Protein AF-A0A6J7EHM1-F1 (afdb_monomer_lite)

Secondary structure (DSSP, 8-state):
--SS-EE-S-EEESS--B--TT-EE-S-EEEETTSPPPBS--S-EEEESS----PPPGGGS---GGGS-SB-TTS--BTT-TT------SSS---------SSS--EEEE-TT-EEEE-SSEEEESEEEE-TT-EEEEPTT--EEEEE--TTSTT--PPTT-SEEEE-TT-EEE-TT--GGGEEEEE----SS-SS---SEEEE-TT-EEEEEEEEEEEEEEE-TT-EEEEEEEEEEEEE-S-EEE-GGGTT----SS------------TT----TT-TT-------

pLDDT: mean 73.28, std 19.03, range [27.98, 94.44]

Radius of gyration: 20.63 Å; chains: 1; bounding box: 54×45×58 Å

Structure (mmCIF, N/CA/C/O backbone):
data_AF-A0A6J7EHM1-F1
#
_entry.id   AF-A0A6J7EHM1-F1
#
loop_
_atom_site.group_PDB
_atom_site.id
_atom_site.type_symbol
_atom_site.label_atom_id
_atom_site.label_alt_id
_atom_site.label_comp_id
_atom_site.label_asym_id
_atom_site.label_entity_id
_atom_site.label_seq_id
_atom_site.pdbx_PDB_ins_code
_atom_site.Cartn_x
_atom_site.Cartn_y
_atom_site.Cartn_z
_atom_site.occupancy
_atom_site.B_iso_or_equiv
_atom_site.auth_seq_id
_atom_site.auth_comp_id
_atom_site.auth_asym_id
_atom_site.auth_atom_id
_atom_site.pdbx_PDB_model_num
ATOM 1 N N . MET A 1 1 ? -13.123 7.716 8.693 1.00 84.69 1 MET A N 1
ATOM 2 C CA . MET A 1 1 ? -13.925 7.334 7.515 1.00 84.69 1 MET A CA 1
ATOM 3 C C . MET A 1 1 ? -14.926 8.436 7.310 1.00 84.69 1 MET A C 1
ATOM 5 O O . MET A 1 1 ? -15.506 8.862 8.300 1.00 84.69 1 MET A O 1
ATOM 9 N N . ASP A 1 2 ? -15.084 8.912 6.082 1.00 85.12 2 ASP A N 1
ATOM 10 C CA . ASP A 1 2 ? -15.983 10.034 5.800 1.00 85.12 2 ASP A CA 1
ATOM 11 C C . ASP A 1 2 ? -17.390 9.492 5.489 1.00 85.12 2 ASP A C 1
ATOM 13 O O . ASP A 1 2 ? -17.885 8.626 6.213 1.00 85.12 2 ASP A O 1
ATOM 17 N N . ASN A 1 3 ? -18.057 9.991 4.449 1.00 81.38 3 ASN A N 1
ATOM 18 C CA . ASN A 1 3 ? -19.432 9.607 4.146 1.00 81.38 3 ASN A CA 1
ATOM 19 C C . ASN A 1 3 ? -19.502 8.278 3.374 1.00 81.38 3 ASN A C 1
ATOM 21 O O . ASN A 1 3 ? -18.584 7.946 2.623 1.00 81.38 3 ASN A O 1
ATOM 25 N N . ASN A 1 4 ? -20.594 7.528 3.554 1.00 82.31 4 ASN A N 1
ATOM 26 C CA . ASN A 1 4 ? -20.961 6.352 2.751 1.00 82.31 4 ASN A CA 1
ATOM 27 C C . ASN A 1 4 ? -19.838 5.292 2.623 1.00 82.31 4 ASN A C 1
ATOM 29 O O . ASN A 1 4 ? -19.516 4.837 1.525 1.00 82.31 4 ASN A O 1
ATOM 33 N N . THR A 1 5 ? -19.177 4.925 3.723 1.00 82.56 5 THR A N 1
ATOM 34 C CA . THR A 1 5 ? -18.134 3.878 3.726 1.00 82.56 5 THR A CA 1
ATOM 35 C C . THR A 1 5 ? -18.657 2.606 4.391 1.00 82.56 5 THR A C 1
ATOM 37 O O . THR A 1 5 ? -19.214 2.684 5.479 1.00 82.56 5 THR A O 1
ATOM 40 N N . THR A 1 6 ? -18.459 1.430 3.786 1.00 83.75 6 THR A N 1
ATOM 41 C CA . THR A 1 6 ? -18.933 0.154 4.357 1.00 83.75 6 THR A CA 1
ATOM 42 C C . THR A 1 6 ? -17.772 -0.788 4.659 1.00 83.75 6 THR A C 1
ATOM 44 O O . THR A 1 6 ? -17.170 -1.379 3.773 1.00 83.75 6 THR A O 1
ATOM 47 N N . VAL A 1 7 ? -17.466 -0.990 5.934 1.00 80.56 7 VAL A N 1
ATOM 48 C CA . VAL A 1 7 ? -16.432 -1.934 6.371 1.00 80.56 7 VAL A CA 1
ATOM 49 C C . VAL A 1 7 ? -17.090 -3.267 6.689 1.00 80.56 7 VAL A C 1
ATOM 51 O O . VAL A 1 7 ? -17.742 -3.420 7.713 1.00 80.56 7 VAL A O 1
ATOM 54 N N . THR A 1 8 ? -16.933 -4.253 5.820 1.00 80.81 8 THR A N 1
ATOM 55 C CA . THR A 1 8 ? -17.539 -5.587 5.978 1.00 80.81 8 THR A CA 1
ATOM 56 C C . THR A 1 8 ? -16.753 -6.525 6.898 1.00 80.81 8 THR A C 1
ATOM 58 O O . THR A 1 8 ? -17.259 -7.581 7.262 1.00 80.81 8 THR A O 1
ATOM 61 N N . ALA A 1 9 ? -15.532 -6.153 7.292 1.00 75.69 9 ALA A N 1
ATOM 62 C CA . ALA A 1 9 ? -14.643 -6.965 8.122 1.00 75.69 9 ALA A CA 1
ATOM 63 C C . ALA A 1 9 ? -14.357 -6.317 9.486 1.00 75.69 9 ALA A C 1
ATOM 65 O O . ALA A 1 9 ? -14.836 -5.224 9.793 1.00 75.69 9 ALA A O 1
ATOM 66 N N . GLY A 1 10 ? -13.569 -7.014 10.310 1.00 79.94 10 GLY A N 1
ATOM 67 C CA . GLY A 1 10 ? -13.065 -6.467 11.565 1.00 79.94 10 GLY A CA 1
ATOM 68 C C . GLY A 1 10 ? -12.102 -5.302 11.331 1.00 79.94 10 GLY A C 1
ATOM 69 O O . GLY A 1 10 ? -11.315 -5.309 10.383 1.00 79.94 10 GLY A O 1
ATOM 70 N N . LEU A 1 11 ? -12.159 -4.307 12.209 1.00 85.00 11 LEU A N 1
ATOM 71 C CA . LEU A 1 11 ? -11.279 -3.146 12.207 1.00 85.00 11 LEU A CA 1
ATOM 72 C C . LEU A 1 11 ? -10.481 -3.117 13.506 1.00 85.00 11 LEU A C 1
ATOM 74 O O . LEU A 1 11 ? -11.064 -3.229 14.580 1.00 85.00 11 LEU A O 1
ATOM 78 N N . SER A 1 12 ? -9.171 -2.888 13.412 1.00 85.38 12 SER A N 1
ATOM 79 C CA . SER A 1 12 ? -8.296 -2.762 14.580 1.00 85.38 12 SER A CA 1
ATOM 80 C C . SER A 1 12 ? -7.521 -1.446 14.565 1.00 85.38 12 SER A C 1
ATOM 82 O O . SER A 1 12 ? -7.054 -1.026 13.508 1.00 85.38 12 SER A O 1
ATOM 84 N N . SER A 1 13 ? -7.376 -0.782 15.717 1.00 84.50 13 SER A N 1
ATOM 85 C CA . SER A 1 13 ? -6.623 0.479 15.822 1.00 84.50 13 SER A CA 1
ATOM 86 C C . SER A 1 13 ? -6.003 0.702 17.205 1.00 84.50 13 SER A C 1
ATOM 88 O O . SER A 1 13 ? -6.627 0.440 18.233 1.00 84.50 13 SER A O 1
ATOM 90 N N . ASN A 1 14 ? -4.785 1.256 17.236 1.00 79.75 14 ASN A N 1
ATOM 91 C CA . ASN A 1 14 ? -4.189 1.829 18.455 1.00 79.75 14 ASN A CA 1
ATOM 92 C C . ASN A 1 14 ? -4.697 3.238 18.767 1.00 79.75 14 ASN A C 1
ATOM 94 O O . ASN A 1 14 ? -4.461 3.753 19.855 1.00 79.75 14 ASN A O 1
ATOM 98 N N . GLY A 1 15 ? -5.324 3.887 17.790 1.00 85.75 15 GLY A N 1
ATOM 99 C CA . GLY A 1 15 ? -5.805 5.253 17.891 1.00 85.75 15 GLY A CA 1
ATOM 100 C C . GLY A 1 15 ? -7.321 5.333 17.792 1.00 85.75 15 GLY A C 1
ATOM 101 O O . GLY A 1 15 ? -8.043 4.342 17.892 1.00 85.75 15 GLY A O 1
ATOM 102 N N . GLN A 1 16 ? -7.806 6.547 17.562 1.00 89.75 16 GLN A N 1
ATOM 103 C CA . GLN A 1 16 ? -9.225 6.792 17.362 1.00 89.75 16 GLN A CA 1
ATOM 104 C C . GLN A 1 16 ? -9.726 6.144 16.064 1.00 89.75 16 GLN A C 1
ATOM 106 O O . GLN A 1 16 ? -9.044 6.140 15.038 1.00 89.75 16 GLN A O 1
ATOM 111 N N . VAL A 1 17 ? -10.963 5.656 16.105 1.00 90.25 17 VAL A N 1
ATOM 112 C CA . VAL A 1 17 ? -11.740 5.284 14.921 1.00 90.25 17 VAL A CA 1
ATOM 113 C C . VAL A 1 17 ? -12.903 6.256 14.825 1.00 90.25 17 VAL A C 1
ATOM 115 O O . VAL A 1 17 ? -13.657 6.416 15.778 1.00 90.25 17 VAL A O 1
ATOM 118 N N . SER A 1 18 ? -13.036 6.925 13.685 1.00 92.50 18 SER A N 1
ATOM 119 C CA . SER A 1 18 ? -14.132 7.861 13.438 1.00 92.50 18 SER A CA 1
ATOM 120 C C . SER A 1 18 ? -14.884 7.456 12.181 1.00 92.50 18 SER A C 1
ATOM 122 O O . SER A 1 18 ? -14.265 7.259 11.127 1.00 92.50 18 SER A O 1
ATOM 124 N N . LEU A 1 19 ? -16.198 7.301 12.307 1.00 91.12 19 LEU A N 1
ATOM 125 C CA . LEU A 1 19 ? -17.132 7.032 11.222 1.00 91.12 19 LEU A CA 1
ATOM 126 C C . LEU A 1 19 ? -17.941 8.299 10.932 1.00 91.12 19 LEU A C 1
ATOM 128 O O . LEU A 1 19 ? -18.555 8.874 11.830 1.00 91.12 19 LEU A O 1
ATOM 132 N N . GLY A 1 20 ? -17.916 8.734 9.674 1.00 89.50 20 GLY A N 1
ATOM 133 C CA . GLY A 1 20 ? -18.742 9.817 9.160 1.00 89.50 20 GLY A CA 1
ATOM 134 C C . GLY A 1 20 ? -20.163 9.360 8.833 1.00 89.50 20 GLY A C 1
ATOM 135 O O . GLY A 1 20 ? -20.586 8.255 9.179 1.00 89.50 20 GLY A O 1
ATOM 136 N N . LEU A 1 21 ? -20.919 10.223 8.154 1.00 88.75 21 LEU A N 1
ATOM 137 C CA . LEU A 1 21 ? -22.340 9.991 7.891 1.00 88.75 21 LEU A CA 1
ATOM 138 C C . LEU A 1 21 ? -22.547 8.768 6.991 1.00 88.75 21 LEU A C 1
ATOM 140 O O . LEU A 1 21 ? -21.867 8.605 5.978 1.00 88.75 21 LEU A O 1
ATOM 144 N N . ASN A 1 22 ? -23.516 7.922 7.346 1.00 86.56 22 ASN A N 1
ATOM 145 C CA . ASN A 1 22 ? -23.851 6.684 6.628 1.00 86.56 22 ASN A CA 1
ATOM 146 C C . ASN A 1 22 ? -22.676 5.702 6.475 1.00 86.56 22 ASN A C 1
ATOM 148 O O . ASN A 1 22 ? -22.703 4.840 5.596 1.00 86.56 22 ASN A O 1
ATOM 152 N N . SER A 1 23 ? -21.629 5.838 7.289 1.00 88.25 23 SER A N 1
ATOM 153 C CA . SER A 1 23 ? -20.563 4.847 7.333 1.00 88.25 23 SER A CA 1
ATOM 154 C C . SER A 1 23 ? -20.935 3.721 8.287 1.00 88.25 23 SER A C 1
ATOM 156 O O . SER A 1 23 ? -21.409 3.961 9.394 1.00 88.25 23 SER A O 1
ATOM 158 N N . THR A 1 24 ? -20.714 2.482 7.863 1.00 88.31 24 THR A N 1
ATOM 159 C CA . THR A 1 24 ? -21.028 1.286 8.644 1.00 88.31 24 THR A CA 1
ATOM 160 C C . THR A 1 24 ? -19.794 0.408 8.790 1.00 88.31 24 THR A C 1
ATOM 162 O O . THR A 1 24 ? -18.951 0.331 7.898 1.00 88.31 24 THR A O 1
ATOM 165 N N . VAL A 1 25 ? -19.682 -0.261 9.936 1.00 87.88 25 VAL A N 1
ATOM 166 C CA . VAL A 1 25 ? -18.719 -1.340 10.171 1.00 87.88 25 VAL A CA 1
ATOM 167 C C . VAL A 1 25 ? -19.538 -2.552 10.598 1.00 87.88 25 VAL A C 1
ATOM 169 O O . VAL A 1 25 ? -20.191 -2.515 11.634 1.00 87.88 25 VAL A O 1
ATOM 172 N N . SER A 1 26 ? -19.561 -3.588 9.764 1.00 85.56 26 SER A N 1
ATOM 173 C CA . SER A 1 26 ? -20.295 -4.836 10.008 1.00 85.56 26 SER A CA 1
ATOM 174 C C . SER A 1 26 ? -19.488 -5.835 10.843 1.00 85.56 26 SER A C 1
ATOM 176 O O . SER A 1 26 ? -20.071 -6.713 11.472 1.00 85.56 26 SER A O 1
ATOM 178 N N . GLY A 1 27 ? -18.154 -5.727 10.843 1.00 82.31 27 GLY A N 1
ATOM 179 C CA . GLY A 1 27 ? -17.282 -6.547 11.686 1.00 82.31 27 GLY A CA 1
ATOM 180 C C . GLY A 1 27 ? -17.051 -5.959 13.079 1.00 82.31 27 GLY A C 1
ATOM 181 O O . GLY A 1 27 ? -17.542 -4.884 13.417 1.00 82.31 27 GLY A O 1
ATOM 182 N N . SER A 1 28 ? -16.271 -6.662 13.905 1.00 85.94 28 SER A N 1
ATOM 183 C CA . SER A 1 28 ? -15.887 -6.158 15.226 1.00 85.94 28 SER A CA 1
ATOM 184 C C . SER A 1 28 ? -14.888 -5.003 15.119 1.00 85.94 28 SER A C 1
ATOM 186 O O . SER A 1 28 ? -13.954 -5.037 14.317 1.00 85.94 28 SER A O 1
ATOM 188 N N . VAL A 1 29 ? -15.050 -3.987 15.968 1.00 88.19 29 VAL A N 1
ATOM 189 C CA . VAL A 1 29 ? -14.034 -2.947 16.170 1.00 88.19 29 VAL A CA 1
ATOM 190 C C . VAL A 1 29 ? -13.203 -3.331 17.386 1.00 88.19 29 VAL A C 1
ATOM 192 O O . VAL A 1 29 ? -13.738 -3.432 18.488 1.00 88.19 29 VAL A O 1
ATOM 195 N N . THR A 1 30 ? -11.902 -3.538 17.199 1.00 88.69 30 THR A N 1
ATOM 196 C CA . THR A 1 30 ? -10.954 -3.849 18.272 1.00 88.69 30 THR A CA 1
ATOM 197 C C . THR A 1 30 ? -10.007 -2.673 18.490 1.00 88.69 30 THR A C 1
ATOM 199 O O . THR A 1 30 ? -9.299 -2.251 17.581 1.00 88.69 30 THR A O 1
ATOM 202 N N . LEU A 1 31 ? -9.970 -2.121 19.695 1.00 87.38 31 LEU A N 1
ATOM 203 C CA . LEU A 1 31 ? -9.146 -0.963 20.028 1.00 87.38 31 LEU A CA 1
ATOM 204 C C . LEU A 1 31 ? -8.100 -1.304 21.083 1.00 87.38 31 LEU A C 1
ATOM 206 O O . LEU A 1 31 ? -8.317 -2.162 21.938 1.00 87.38 31 LEU A O 1
ATOM 210 N N . TRP A 1 32 ? -6.978 -0.591 21.063 1.00 90.38 32 TRP A N 1
ATOM 211 C CA . TRP A 1 32 ? -6.064 -0.600 22.202 1.00 90.38 32 TRP A CA 1
ATOM 212 C C . TRP A 1 32 ? -6.775 -0.073 23.458 1.00 90.38 32 TRP A C 1
ATOM 214 O O . TRP A 1 32 ? -7.632 0.810 23.374 1.00 90.38 32 TRP A O 1
ATOM 224 N N . ALA A 1 33 ? -6.432 -0.607 24.631 1.00 88.06 33 ALA A N 1
ATOM 225 C CA . ALA A 1 33 ? -7.076 -0.281 25.902 1.00 88.06 33 ALA A CA 1
ATOM 226 C C . ALA A 1 33 ? -7.174 1.231 26.145 1.00 88.06 33 ALA A C 1
ATOM 228 O O . ALA A 1 33 ? -8.241 1.704 26.530 1.00 88.06 33 ALA A O 1
ATOM 229 N N . SER A 1 34 ? -6.115 1.982 25.827 1.00 88.94 34 SER A N 1
ATOM 230 C CA . SER A 1 34 ? -6.057 3.438 26.013 1.00 88.94 34 SER A CA 1
ATOM 231 C C . SER A 1 34 ? -6.559 4.250 24.813 1.00 88.94 34 SER A C 1
ATOM 233 O O . SER A 1 34 ? -6.561 5.479 24.868 1.00 88.94 34 SER A O 1
ATOM 235 N N . ALA A 1 35 ? -6.976 3.610 23.718 1.00 87.94 35 ALA A N 1
ATOM 236 C CA . ALA A 1 35 ? -7.529 4.325 22.575 1.00 87.94 35 ALA A CA 1
ATOM 237 C C . ALA A 1 35 ? -8.907 4.930 22.924 1.00 87.94 35 ALA A C 1
ATOM 239 O O . ALA A 1 35 ? -9.722 4.266 23.588 1.00 87.94 35 ALA A O 1
ATOM 240 N N . PRO A 1 36 ? -9.213 6.156 22.452 1.00 92.75 36 PRO A N 1
ATOM 241 C CA . PRO A 1 36 ? -10.535 6.757 22.607 1.00 92.75 36 PRO A CA 1
ATOM 242 C C . PRO A 1 36 ? -11.649 5.852 22.068 1.00 92.75 36 PRO A C 1
ATOM 244 O O . PRO A 1 36 ? -11.433 5.083 21.132 1.00 92.75 36 PRO A O 1
ATOM 247 N N . ASN A 1 37 ? -12.855 5.963 22.633 1.00 92.00 37 ASN A N 1
ATOM 248 C CA . ASN A 1 37 ? -14.032 5.304 22.060 1.00 92.00 37 ASN A CA 1
ATOM 249 C C . ASN A 1 37 ? -14.236 5.746 20.599 1.00 92.00 37 ASN A C 1
ATOM 251 O O . ASN A 1 37 ? -13.965 6.906 20.266 1.00 92.00 37 ASN A O 1
ATOM 255 N N . PRO A 1 38 ? -14.718 4.846 19.725 1.00 93.69 38 PRO A N 1
ATOM 256 C CA . PRO A 1 38 ? -14.970 5.206 18.345 1.00 93.69 38 PRO A CA 1
ATOM 257 C C . PRO A 1 38 ? -16.129 6.205 18.257 1.00 93.69 38 PRO A C 1
ATOM 259 O O . PRO A 1 38 ? -17.108 6.100 18.996 1.00 93.69 38 PRO A O 1
ATOM 262 N N . THR A 1 39 ? -16.042 7.167 17.342 1.00 94.44 39 THR A N 1
ATOM 263 C CA . THR A 1 39 ? -17.125 8.126 17.074 1.00 94.44 39 THR A CA 1
ATOM 264 C C . THR A 1 39 ? -17.961 7.652 15.889 1.00 94.44 39 THR A C 1
ATOM 266 O O . THR A 1 39 ? -17.405 7.231 14.877 1.00 94.44 39 THR A O 1
ATOM 269 N N . GLY A 1 40 ? -19.292 7.712 16.003 1.00 89.88 40 GLY A N 1
ATOM 270 C CA . GLY A 1 40 ? -20.217 7.304 14.933 1.00 89.88 40 GLY A CA 1
ATOM 271 C C . GLY A 1 40 ? -20.399 5.788 14.761 1.00 89.88 40 GLY A C 1
ATOM 272 O O . GLY A 1 40 ? -21.063 5.363 13.824 1.00 89.88 40 GLY A O 1
ATOM 273 N N . TYR A 1 41 ? -19.834 4.965 15.650 1.00 90.12 41 TYR A N 1
ATOM 274 C CA . TYR A 1 41 ? -19.996 3.507 15.652 1.00 90.12 41 TYR A CA 1
ATOM 275 C C . TYR A 1 41 ? -20.926 3.065 16.785 1.00 90.12 41 TYR A C 1
ATOM 277 O O . TYR A 1 41 ? -20.748 3.484 17.926 1.00 90.12 41 TYR A O 1
ATOM 285 N N . THR A 1 42 ? -21.897 2.204 16.477 1.00 86.75 42 THR A N 1
ATOM 286 C CA . THR A 1 42 ? -22.918 1.726 17.429 1.00 86.75 42 THR A CA 1
ATOM 287 C C . THR A 1 42 ? -22.783 0.243 17.791 1.00 86.75 42 THR A C 1
ATOM 289 O O . THR A 1 42 ? -23.586 -0.266 18.569 1.00 86.75 42 THR A O 1
ATOM 292 N N . GLY A 1 43 ? -21.798 -0.469 17.232 1.00 88.06 43 GLY A N 1
ATOM 293 C CA . GLY A 1 43 ? -21.577 -1.890 17.505 1.00 88.06 43 GLY A CA 1
ATOM 294 C C . GLY A 1 43 ? -20.711 -2.155 18.742 1.00 88.06 43 GLY A C 1
ATOM 295 O O . GLY A 1 43 ? -20.265 -1.244 19.441 1.00 88.06 43 GLY A O 1
ATOM 296 N N . THR A 1 44 ? -20.427 -3.432 19.005 1.00 88.31 44 THR A N 1
ATOM 297 C CA . THR A 1 44 ? -19.543 -3.832 20.108 1.00 88.31 44 THR A CA 1
ATOM 298 C C . THR A 1 44 ? -18.097 -3.442 19.813 1.00 88.31 44 THR A C 1
ATOM 300 O O . THR A 1 44 ? -17.576 -3.709 18.725 1.00 88.31 44 THR A O 1
ATOM 303 N N . VAL A 1 45 ? -17.448 -2.829 20.804 1.00 92.19 45 VAL A N 1
ATOM 304 C CA . VAL A 1 45 ? -16.019 -2.503 20.787 1.00 92.19 45 VAL A CA 1
ATOM 305 C C . VAL A 1 45 ? -15.284 -3.494 21.680 1.00 92.19 45 VAL A C 1
ATOM 307 O O . VAL A 1 45 ? -15.521 -3.545 22.886 1.00 92.19 45 VAL A O 1
ATOM 310 N N . GLN A 1 46 ? -14.381 -4.272 21.096 1.00 93.38 46 GLN A N 1
ATOM 311 C CA . GLN A 1 46 ? -13.441 -5.104 21.838 1.00 93.38 46 GLN A CA 1
ATOM 312 C C . GLN A 1 46 ? -12.212 -4.268 22.205 1.00 93.38 46 GLN A C 1
ATOM 314 O O . GLN A 1 46 ? -11.751 -3.451 21.410 1.00 93.38 46 GLN A O 1
ATOM 319 N N . ARG A 1 47 ? -11.671 -4.451 23.410 1.00 91.81 47 ARG A N 1
ATOM 320 C CA . ARG A 1 47 ? -10.451 -3.764 23.854 1.00 91.81 47 ARG A CA 1
ATOM 321 C C . ARG A 1 47 ? -9.342 -4.771 24.112 1.00 91.81 47 ARG A C 1
ATOM 323 O O . ARG A 1 47 ? -9.586 -5.802 24.731 1.00 91.81 47 ARG A O 1
ATOM 330 N N . GLN A 1 48 ? -8.135 -4.462 23.653 1.00 89.19 48 GLN A N 1
ATOM 331 C CA . GLN A 1 48 ? -6.936 -5.258 23.908 1.00 89.19 48 GLN A CA 1
ATOM 332 C C . GLN A 1 48 ? -5.987 -4.520 24.849 1.00 89.19 48 GLN A C 1
ATOM 334 O O . GLN A 1 48 ? -5.780 -3.314 24.720 1.00 89.19 48 GLN A O 1
ATOM 339 N N . SER A 1 49 ? -5.414 -5.246 25.811 1.00 86.00 49 SER A N 1
ATOM 340 C CA . SER A 1 49 ? -4.469 -4.701 26.795 1.00 86.00 49 SER A CA 1
ATOM 341 C C . SER A 1 49 ? -3.120 -4.338 26.174 1.00 86.00 49 SER A C 1
ATOM 343 O O . SER A 1 49 ? -2.469 -3.392 26.613 1.00 86.00 49 SER A O 1
ATOM 345 N N . THR A 1 50 ? -2.716 -5.053 25.127 1.00 79.00 50 THR A N 1
ATOM 346 C CA . THR A 1 50 ? -1.509 -4.778 24.354 1.00 79.00 50 THR A CA 1
ATOM 347 C C . THR A 1 50 ? -1.828 -3.873 23.170 1.00 79.00 50 THR A C 1
ATOM 349 O O . THR A 1 50 ? -2.871 -3.999 22.528 1.00 79.00 50 THR A O 1
ATOM 352 N N . ALA A 1 51 ? -0.931 -2.927 22.886 1.00 72.81 51 ALA A N 1
ATOM 353 C CA . ALA A 1 51 ? -1.016 -2.159 21.652 1.00 72.81 51 ALA A CA 1
ATOM 354 C C . ALA A 1 51 ? -0.826 -3.104 20.458 1.00 72.81 51 ALA A C 1
ATOM 356 O O . ALA A 1 51 ? -0.003 -4.021 20.503 1.00 72.81 51 ALA A O 1
ATOM 357 N N . PHE A 1 52 ? -1.557 -2.853 19.376 1.00 72.50 52 PHE A N 1
ATOM 358 C CA . PHE A 1 52 ? -1.320 -3.461 18.076 1.00 72.50 52 PHE A CA 1
ATOM 359 C C . PHE A 1 52 ? 0.062 -3.040 17.587 1.00 72.50 52 PHE A C 1
ATOM 361 O O . PHE A 1 52 ? 0.238 -1.975 16.995 1.00 72.50 52 PHE A O 1
ATOM 368 N N . VAL A 1 53 ? 1.070 -3.854 17.857 1.00 64.69 53 VAL A N 1
ATOM 369 C CA . VAL A 1 53 ? 2.387 -3.638 17.277 1.00 64.69 53 VAL A CA 1
ATOM 370 C C . VAL A 1 53 ? 2.312 -4.143 15.848 1.00 64.69 53 VAL A C 1
ATOM 372 O O . VAL A 1 53 ? 2.168 -5.341 15.604 1.00 64.69 53 VAL A O 1
ATOM 375 N N . LEU A 1 54 ? 2.392 -3.220 14.891 1.00 61.34 54 LEU A N 1
ATOM 376 C CA . LEU A 1 54 ? 2.735 -3.593 13.530 1.00 61.34 54 LEU A CA 1
ATOM 377 C C . LEU A 1 54 ? 4.190 -4.037 13.574 1.00 61.34 54 LEU A C 1
ATOM 379 O O . LEU A 1 54 ? 5.087 -3.205 13.462 1.00 61.34 54 LEU A O 1
ATOM 383 N N . SER A 1 55 ? 4.433 -5.330 13.792 1.00 51.28 55 SER A N 1
ATOM 384 C CA . SER A 1 55 ? 5.770 -5.851 13.543 1.00 51.28 55 SER A CA 1
ATOM 385 C C . SER A 1 55 ? 6.066 -5.568 12.075 1.00 51.28 55 SER A C 1
ATOM 387 O O . SER A 1 55 ? 5.218 -5.891 11.229 1.00 51.28 55 SER A O 1
ATOM 389 N N . PRO A 1 56 ? 7.214 -4.955 11.743 1.00 51.66 56 PRO A N 1
ATOM 390 C CA . PRO A 1 56 ? 7.754 -5.082 10.405 1.00 51.66 56 PRO A CA 1
ATOM 391 C C . PRO A 1 56 ? 7.673 -6.569 10.058 1.00 51.66 56 PRO A C 1
ATOM 393 O O . PRO A 1 56 ? 8.119 -7.388 10.869 1.00 51.66 56 PRO A O 1
ATOM 396 N N . PRO A 1 57 ? 7.076 -6.975 8.928 1.00 52.50 57 PRO A N 1
ATOM 397 C CA . PRO A 1 57 ? 7.469 -8.260 8.396 1.00 52.50 57 PRO A CA 1
ATOM 398 C C . PRO A 1 57 ? 8.997 -8.186 8.261 1.00 52.50 57 PRO A C 1
ATOM 400 O O . PRO A 1 57 ? 9.514 -7.174 7.777 1.00 52.50 57 PRO A O 1
ATOM 403 N N . ASP A 1 58 ? 9.722 -9.231 8.665 1.00 42.41 58 ASP A N 1
ATOM 404 C CA . ASP A 1 58 ? 11.179 -9.325 8.453 1.00 42.41 58 ASP A CA 1
ATOM 405 C C . ASP A 1 58 ? 11.571 -9.137 6.970 1.00 42.41 58 ASP A C 1
ATOM 407 O O . ASP A 1 58 ? 12.738 -8.998 6.644 1.00 42.41 58 ASP A O 1
ATOM 411 N N . MET A 1 59 ? 10.599 -9.027 6.059 1.00 44.19 59 MET A N 1
ATOM 412 C CA . MET A 1 59 ? 10.744 -8.491 4.705 1.00 44.19 59 MET A CA 1
ATOM 413 C C . MET A 1 59 ? 11.325 -7.062 4.610 1.00 44.19 59 MET A C 1
ATOM 415 O O . MET A 1 59 ? 11.639 -6.617 3.508 1.00 44.19 59 MET A O 1
ATOM 419 N N . LEU A 1 60 ? 11.443 -6.316 5.717 1.00 43.22 60 LEU A N 1
ATOM 420 C CA . LEU A 1 60 ? 12.199 -5.052 5.764 1.00 43.22 60 LEU A CA 1
ATOM 421 C C . LEU A 1 60 ? 13.652 -5.216 6.242 1.00 43.22 60 LEU A C 1
ATOM 423 O O . LEU A 1 60 ? 14.400 -4.234 6.209 1.00 43.22 60 LEU A O 1
ATOM 427 N N . ASN A 1 61 ? 14.076 -6.430 6.622 1.00 43.72 61 ASN A N 1
ATOM 428 C CA . ASN A 1 61 ? 15.495 -6.799 6.607 1.00 43.72 61 ASN A CA 1
ATOM 429 C C . ASN A 1 61 ? 16.012 -6.458 5.202 1.00 43.72 61 ASN A C 1
ATOM 431 O O . ASN A 1 61 ? 15.244 -6.657 4.258 1.00 43.72 61 ASN A O 1
ATOM 435 N N . PRO A 1 62 ? 17.193 -5.824 5.045 1.00 48.91 62 PRO A N 1
ATOM 436 C CA . PRO A 1 62 ? 17.500 -5.037 3.862 1.00 48.91 62 PRO A CA 1
ATOM 437 C C . PRO A 1 62 ? 17.261 -5.902 2.638 1.00 48.91 62 PRO A C 1
ATOM 439 O O . PRO A 1 62 ? 18.026 -6.832 2.409 1.00 48.91 62 PRO A O 1
ATOM 442 N N . LEU A 1 63 ? 16.169 -5.613 1.913 1.00 49.69 63 LEU A N 1
ATOM 443 C CA . LEU A 1 63 ? 15.870 -6.261 0.649 1.00 49.69 63 LEU A CA 1
ATOM 444 C C . LEU A 1 63 ? 17.138 -6.054 -0.164 1.00 49.69 63 LEU A C 1
ATOM 446 O O . LEU A 1 63 ? 17.470 -4.916 -0.526 1.00 49.69 63 LEU A O 1
ATOM 450 N N . THR A 1 64 ? 17.926 -7.110 -0.313 1.00 51.59 64 THR A N 1
ATOM 451 C CA . THR A 1 64 ? 19.143 -7.019 -1.090 1.00 51.59 64 THR A CA 1
ATOM 452 C C . THR A 1 64 ? 18.629 -6.772 -2.501 1.00 51.59 64 THR A C 1
ATOM 454 O O . THR A 1 64 ? 17.716 -7.451 -2.970 1.00 51.59 64 THR A O 1
ATOM 457 N N . LEU A 1 65 ? 19.108 -5.713 -3.163 1.00 51.47 65 LEU A N 1
ATOM 458 C CA . LEU A 1 65 ? 18.561 -5.295 -4.464 1.00 51.47 65 LEU A CA 1
ATOM 459 C C . LEU A 1 65 ? 18.531 -6.440 -5.502 1.00 51.47 65 LEU A C 1
ATOM 461 O O . LEU A 1 65 ? 17.785 -6.356 -6.472 1.00 51.47 65 LEU A O 1
ATOM 465 N N . VAL A 1 66 ? 19.309 -7.501 -5.273 1.00 49.28 66 VAL A N 1
ATOM 466 C CA . VAL A 1 66 ? 19.346 -8.743 -6.052 1.00 49.28 66 VAL A CA 1
ATOM 467 C C . VAL A 1 66 ? 18.032 -9.533 -6.075 1.00 49.28 66 VAL A C 1
ATOM 469 O O . VAL A 1 66 ? 17.823 -10.266 -7.035 1.00 49.28 66 VAL A O 1
ATOM 472 N N . ASP A 1 67 ? 17.124 -9.348 -5.113 1.00 51.59 67 ASP A N 1
ATOM 473 C CA . ASP A 1 67 ? 15.821 -10.039 -5.095 1.00 51.59 67 ASP A CA 1
ATOM 474 C C . ASP A 1 67 ? 14.727 -9.298 -5.886 1.00 51.59 67 ASP A C 1
ATOM 476 O O . ASP A 1 67 ? 13.594 -9.769 -6.006 1.00 51.59 67 ASP A O 1
ATOM 480 N N . SER A 1 68 ? 15.036 -8.116 -6.427 1.00 57.66 68 SER A N 1
ATOM 481 C CA . SER A 1 68 ? 14.092 -7.389 -7.277 1.00 57.66 68 SER A CA 1
ATOM 482 C C . SER A 1 68 ? 14.022 -8.039 -8.651 1.00 57.66 68 SER A C 1
ATOM 484 O O . SER A 1 68 ? 15.046 -8.279 -9.290 1.00 57.66 68 SER A O 1
ATOM 486 N N . ALA A 1 69 ? 12.804 -8.279 -9.132 1.00 50.91 69 ALA A N 1
ATOM 487 C CA . ALA A 1 69 ? 12.567 -8.798 -10.464 1.00 50.91 69 ALA A CA 1
ATOM 488 C C . ALA A 1 69 ? 13.252 -7.900 -11.494 1.00 50.91 69 ALA A C 1
ATOM 490 O O . ALA A 1 69 ? 12.877 -6.746 -11.707 1.00 50.91 69 ALA A O 1
ATOM 491 N N . THR A 1 70 ? 14.269 -8.454 -12.142 1.00 53.47 70 THR A N 1
ATOM 492 C CA . THR A 1 70 ? 14.944 -7.816 -13.266 1.00 53.47 70 THR A CA 1
ATOM 493 C C . THR A 1 70 ? 14.132 -7.949 -14.540 1.00 53.47 70 THR A C 1
ATOM 495 O O . THR A 1 70 ? 14.441 -7.251 -15.494 1.00 53.47 70 THR A O 1
ATOM 498 N N . SER A 1 71 ? 13.101 -8.805 -14.563 1.00 51.50 71 SER A N 1
ATOM 499 C CA . SER A 1 71 ? 12.139 -8.841 -15.654 1.00 51.50 71 SER A CA 1
ATOM 500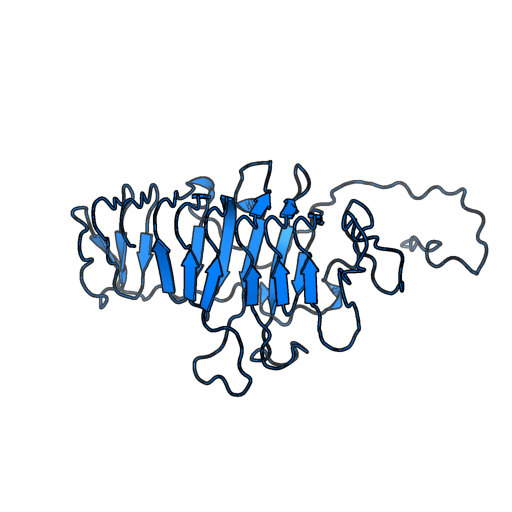 C C . SER A 1 71 ? 10.708 -9.204 -15.273 1.00 51.50 71 SER A C 1
ATOM 502 O O . SER A 1 71 ? 10.452 -9.719 -14.185 1.00 51.50 71 SER A O 1
ATOM 504 N N . ASN A 1 72 ? 9.747 -8.898 -16.148 1.00 52.59 72 ASN A N 1
ATOM 505 C CA . ASN A 1 72 ? 8.345 -9.300 -16.001 1.00 52.59 72 ASN A CA 1
ATOM 506 C C . ASN A 1 72 ? 7.898 -10.275 -17.105 1.00 52.59 72 ASN A C 1
ATOM 508 O O . ASN A 1 72 ? 8.585 -10.503 -18.098 1.00 52.59 72 ASN A O 1
ATOM 512 N N . SER A 1 73 ? 6.714 -10.863 -16.916 1.00 45.06 73 SER A N 1
ATOM 513 C CA . SER A 1 73 ? 6.181 -11.969 -17.729 1.00 45.06 73 SER A CA 1
ATOM 514 C C . SER A 1 73 ? 5.991 -11.664 -19.214 1.00 45.06 73 SER A C 1
ATOM 516 O O . SER A 1 73 ? 5.848 -12.594 -20.000 1.00 45.06 73 SER A O 1
ATOM 518 N N . ASN A 1 74 ? 5.956 -10.390 -19.599 1.00 49.91 74 ASN A N 1
ATOM 519 C CA . ASN A 1 74 ? 5.818 -9.954 -20.986 1.00 49.91 74 ASN A CA 1
ATOM 520 C C . ASN A 1 74 ? 7.078 -9.252 -21.524 1.00 49.91 74 ASN A C 1
ATOM 522 O O . ASN A 1 74 ? 7.020 -8.688 -22.612 1.00 49.91 74 ASN A O 1
ATOM 526 N N . GLY A 1 75 ? 8.194 -9.293 -20.785 1.00 47.62 75 GLY A N 1
ATOM 527 C CA . GLY A 1 75 ? 9.474 -8.720 -21.203 1.00 47.62 75 GLY A CA 1
ATOM 528 C C . GLY A 1 75 ? 9.498 -7.192 -21.297 1.00 47.62 75 GLY A C 1
ATOM 529 O O . GLY A 1 75 ? 10.326 -6.676 -22.027 1.00 47.62 75 GLY A O 1
ATOM 530 N N . GLN A 1 76 ? 8.590 -6.490 -20.607 1.00 50.69 76 GLN A N 1
ATOM 531 C CA . GLN A 1 76 ? 8.517 -5.019 -20.522 1.00 50.69 76 GLN A CA 1
ATOM 532 C C . GLN A 1 76 ? 9.308 -4.417 -19.349 1.00 50.69 76 GLN A C 1
ATOM 534 O O . GLN A 1 76 ? 9.277 -3.206 -19.138 1.00 50.69 76 GLN A O 1
ATOM 539 N N . LEU A 1 77 ? 9.925 -5.258 -18.528 1.00 44.72 77 LEU A N 1
ATOM 540 C CA . LEU A 1 77 ? 10.939 -4.868 -17.563 1.00 44.72 77 LEU A CA 1
ATOM 541 C C . LEU A 1 77 ? 12.136 -5.761 -17.899 1.00 44.72 77 LEU A C 1
ATOM 543 O O . LEU A 1 77 ? 11.974 -6.978 -17.892 1.00 44.72 77 LEU A O 1
ATOM 547 N N . VAL A 1 78 ? 13.297 -5.212 -18.250 1.00 44.62 78 VAL A N 1
ATOM 548 C CA . VAL A 1 78 ? 14.560 -5.973 -18.329 1.00 44.62 78 VAL A CA 1
ATOM 549 C C . VAL A 1 78 ? 15.686 -5.162 -17.682 1.00 44.62 78 VAL A C 1
ATOM 551 O O . VAL A 1 78 ? 15.917 -4.002 -18.016 1.00 44.62 78 VAL A O 1
ATOM 554 N N . ALA A 1 79 ? 16.429 -5.751 -16.743 1.00 39.03 79 ALA A N 1
ATOM 555 C CA . ALA A 1 79 ? 17.600 -5.107 -16.160 1.00 39.03 79 ALA A CA 1
ATOM 556 C C . ALA A 1 79 ? 18.765 -5.054 -17.153 1.00 39.03 79 ALA A C 1
ATOM 558 O O . ALA A 1 79 ? 19.195 -6.083 -17.666 1.00 39.03 79 ALA A O 1
ATOM 559 N N . GLY A 1 80 ? 19.315 -3.855 -17.367 1.00 37.66 80 GLY A N 1
ATOM 560 C CA . GLY A 1 80 ? 20.581 -3.668 -18.081 1.00 37.66 80 GLY A CA 1
ATOM 561 C C . GLY A 1 80 ? 20.489 -3.470 -19.598 1.00 37.66 80 GLY A C 1
ATOM 562 O O . GLY A 1 80 ? 21.534 -3.408 -20.238 1.00 37.66 80 GLY A O 1
ATOM 563 N N . ALA A 1 81 ? 19.293 -3.309 -20.176 1.00 30.81 81 ALA A N 1
ATOM 564 C CA . ALA A 1 81 ? 19.130 -2.910 -21.575 1.00 30.81 81 ALA A CA 1
ATOM 565 C C . ALA A 1 81 ? 18.546 -1.489 -21.687 1.00 30.81 81 ALA A C 1
ATOM 567 O O . ALA A 1 81 ? 17.393 -1.238 -21.353 1.00 30.81 81 ALA A O 1
ATOM 568 N N . SER A 1 82 ? 19.342 -0.554 -22.198 1.00 27.98 82 SER A N 1
ATOM 569 C CA . SER A 1 82 ? 18.843 0.663 -22.850 1.00 27.98 82 SER A CA 1
ATOM 570 C C . SER A 1 82 ? 18.532 0.335 -24.318 1.00 27.98 82 SER A C 1
ATOM 572 O O . SER A 1 82 ? 19.337 -0.365 -24.932 1.00 27.98 82 SER A O 1
ATOM 574 N N . PRO A 1 83 ? 17.502 0.914 -24.958 1.00 39.88 83 PRO A N 1
ATOM 575 C CA . PRO A 1 83 ? 16.068 0.865 -24.693 1.00 39.88 83 PRO A CA 1
ATOM 576 C C . PRO A 1 83 ? 15.383 -0.208 -25.575 1.00 39.88 83 PRO A C 1
ATOM 578 O O . PRO A 1 83 ? 15.430 -0.133 -26.802 1.00 39.88 83 PRO A O 1
ATOM 581 N N . ALA A 1 84 ? 14.690 -1.177 -24.975 1.00 33.41 84 ALA A N 1
ATOM 582 C CA . ALA A 1 84 ? 13.744 -2.034 -25.707 1.00 33.41 84 ALA A CA 1
ATOM 583 C C . ALA A 1 84 ? 12.504 -2.427 -24.880 1.00 33.41 84 ALA A C 1
ATOM 585 O O . ALA A 1 84 ? 11.780 -3.341 -25.260 1.00 33.41 84 ALA A O 1
ATOM 586 N N . ASP A 1 85 ? 12.214 -1.684 -23.806 1.00 41.16 85 ASP A N 1
ATOM 587 C CA . ASP A 1 85 ? 10.920 -1.704 -23.122 1.00 41.16 85 ASP A CA 1
ATOM 588 C C . ASP A 1 85 ? 10.061 -0.586 -23.732 1.00 41.16 85 ASP A C 1
ATOM 590 O O . ASP A 1 85 ? 10.149 0.585 -23.352 1.00 41.16 85 ASP A O 1
ATOM 594 N N . SER A 1 86 ? 9.273 -0.903 -24.763 1.00 37.41 86 SER A N 1
ATOM 595 C CA . SER A 1 86 ? 8.387 0.085 -25.379 1.00 37.41 86 SER A CA 1
ATOM 596 C C . SER A 1 86 ? 7.203 0.365 -24.457 1.00 37.41 86 SER A C 1
ATOM 598 O O . SER A 1 86 ? 6.228 -0.387 -24.415 1.00 37.41 86 SER A O 1
ATOM 600 N N . CYS A 1 87 ? 7.255 1.492 -23.762 1.00 42.62 87 CYS A N 1
ATOM 601 C CA . CYS A 1 87 ? 6.065 2.186 -23.302 1.00 42.62 87 CYS A CA 1
ATOM 602 C C . CYS A 1 87 ? 5.203 2.475 -24.533 1.00 42.62 87 CYS A C 1
ATOM 604 O O . CYS A 1 87 ? 5.54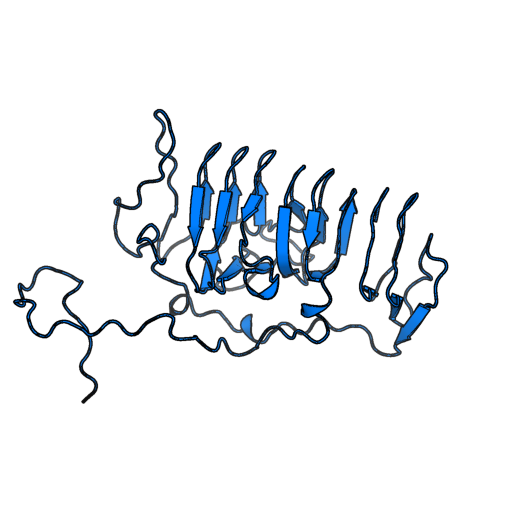8 3.335 -25.344 1.00 42.62 87 CYS A O 1
ATOM 606 N N . SER A 1 88 ? 4.098 1.759 -24.719 1.00 41.16 88 SER A N 1
ATOM 607 C CA . SER A 1 88 ? 3.137 2.110 -25.762 1.00 41.16 88 SER A CA 1
ATOM 608 C C . SER A 1 88 ? 2.333 3.322 -25.289 1.00 41.16 88 SER A C 1
ATOM 610 O O . SER A 1 88 ? 1.216 3.197 -24.794 1.00 41.16 88 SER A O 1
ATOM 612 N N . GLY A 1 89 ? 2.930 4.508 -25.385 1.00 39.28 89 GLY A N 1
ATOM 613 C CA . GLY A 1 89 ? 2.191 5.760 -25.366 1.00 39.28 89 GLY A CA 1
ATOM 614 C C . GLY A 1 89 ? 1.641 5.998 -26.764 1.00 39.28 89 GLY A C 1
ATOM 615 O O . GLY A 1 89 ? 2.406 6.270 -27.688 1.00 39.28 89 GLY A O 1
ATOM 616 N N . GLY A 1 90 ? 0.324 5.875 -26.930 1.00 38.50 90 GLY A N 1
ATOM 617 C CA . GLY A 1 90 ? -0.350 6.406 -28.110 1.00 38.50 90 GLY A CA 1
ATOM 618 C C . GLY A 1 90 ? 0.069 7.863 -28.331 1.00 38.50 90 GLY A C 1
ATOM 619 O O . GLY A 1 90 ? 0.050 8.661 -27.400 1.00 38.50 90 GLY A O 1
ATOM 620 N N . ASN A 1 91 ? 0.477 8.174 -29.561 1.00 38.41 91 ASN A N 1
ATOM 621 C CA . ASN A 1 91 ? 0.883 9.492 -30.050 1.00 38.41 91 ASN A CA 1
ATOM 622 C C . ASN A 1 91 ? 1.973 10.227 -29.240 1.00 38.41 91 ASN A C 1
ATOM 624 O O . ASN A 1 91 ? 1.714 11.199 -28.539 1.00 38.41 91 ASN A O 1
ATOM 628 N N . GLY A 1 92 ? 3.232 9.867 -29.501 1.00 37.94 92 GLY A N 1
ATOM 629 C CA . GLY A 1 92 ? 4.225 10.893 -29.849 1.00 37.94 92 GLY A CA 1
ATOM 630 C C . GLY A 1 92 ? 5.156 11.441 -28.766 1.00 37.94 92 GLY A C 1
ATOM 631 O O . GLY A 1 92 ? 5.991 12.275 -29.106 1.00 37.94 92 GLY A O 1
ATOM 632 N N . THR A 1 93 ? 5.118 10.967 -27.518 1.00 38.47 93 THR A N 1
ATOM 633 C CA . THR A 1 93 ? 6.111 11.410 -26.520 1.00 38.47 93 THR A CA 1
ATOM 634 C C . THR A 1 93 ? 6.610 10.246 -25.676 1.00 38.47 93 THR A C 1
ATOM 636 O O . THR A 1 93 ? 5.864 9.640 -24.910 1.00 38.47 93 THR A O 1
ATOM 639 N N . ALA A 1 94 ? 7.894 9.932 -25.840 1.00 43.03 94 ALA A N 1
ATOM 640 C CA . ALA A 1 94 ? 8.637 8.920 -25.105 1.00 43.03 94 ALA A CA 1
ATOM 641 C C . ALA A 1 94 ? 8.538 9.145 -23.584 1.00 43.03 94 ALA A C 1
ATOM 643 O O . ALA A 1 94 ? 9.184 10.033 -23.032 1.00 43.03 94 ALA A O 1
ATOM 644 N N . GLY A 1 95 ? 7.718 8.351 -22.895 1.00 41.91 95 GLY A N 1
ATOM 645 C CA . GLY A 1 95 ? 7.674 8.321 -21.434 1.00 41.91 95 GLY A CA 1
ATOM 646 C C . GLY A 1 95 ? 8.549 7.184 -20.937 1.00 41.91 95 GLY A C 1
ATOM 647 O O . GLY A 1 95 ? 8.167 6.045 -21.113 1.00 41.91 95 GLY A O 1
ATOM 648 N N . SER A 1 96 ? 9.719 7.467 -20.369 1.00 47.56 96 SER A N 1
ATOM 649 C CA . SER A 1 96 ? 10.643 6.456 -19.830 1.00 47.56 96 SER A CA 1
ATOM 650 C C . SER A 1 96 ? 9.969 5.595 -18.739 1.00 47.56 96 SER A C 1
ATOM 652 O O . SER A 1 96 ? 9.591 6.131 -17.696 1.00 47.56 96 SER A O 1
ATOM 654 N N . CYS A 1 97 ? 9.787 4.285 -18.972 1.00 53.97 97 CYS A N 1
ATOM 655 C CA . CYS A 1 97 ? 8.996 3.420 -18.078 1.00 53.97 97 CYS A CA 1
ATOM 656 C C . CYS A 1 97 ? 9.747 2.939 -16.836 1.00 53.97 97 CYS A C 1
ATOM 658 O O . CYS A 1 97 ? 9.113 2.689 -15.819 1.00 53.97 97 CYS A O 1
ATOM 660 N N . TYR A 1 98 ? 11.069 2.801 -16.867 1.00 53.34 98 TYR A N 1
ATOM 661 C CA . TYR A 1 98 ? 11.812 2.319 -15.706 1.00 53.34 98 TYR A CA 1
ATOM 662 C C . TYR A 1 98 ? 13.273 2.737 -15.810 1.00 53.34 98 TYR A C 1
ATOM 664 O O . TYR A 1 98 ? 13.988 2.319 -16.717 1.00 53.34 98 TYR A O 1
ATOM 672 N N . THR A 1 99 ? 13.743 3.561 -14.878 1.00 53.09 99 THR A N 1
ATOM 673 C CA . THR A 1 99 ? 15.173 3.846 -14.748 1.00 53.09 99 THR A CA 1
ATOM 674 C C . THR A 1 99 ? 15.796 2.774 -13.865 1.00 53.09 99 THR A C 1
ATOM 676 O O . THR A 1 99 ? 15.899 2.926 -12.648 1.00 53.09 99 THR A O 1
ATOM 679 N N . ASN A 1 100 ? 16.188 1.653 -14.481 1.00 51.00 100 ASN A N 1
ATOM 680 C CA . ASN A 1 100 ? 17.111 0.739 -13.828 1.00 51.00 100 ASN A CA 1
ATOM 681 C C . ASN A 1 100 ? 18.504 1.341 -13.905 1.00 51.00 100 ASN A C 1
ATOM 683 O O . ASN A 1 100 ? 19.154 1.311 -14.949 1.00 51.00 100 ASN A O 1
ATOM 687 N N . ALA A 1 101 ? 18.982 1.852 -12.790 1.00 46.50 101 ALA A N 1
ATOM 688 C CA . ALA A 1 101 ? 20.402 1.857 -12.586 1.00 46.50 101 ALA A CA 1
ATOM 689 C C . ALA A 1 101 ? 20.647 1.371 -11.169 1.00 46.50 101 ALA A C 1
ATOM 691 O O . ALA A 1 101 ? 19.925 1.684 -10.224 1.00 46.50 101 ALA A O 1
ATOM 692 N N . THR A 1 102 ? 21.752 0.672 -11.017 1.00 51.66 102 THR A N 1
ATOM 693 C CA . THR A 1 102 ? 22.532 0.500 -9.791 1.00 51.66 102 THR A CA 1
ATOM 694 C C . THR A 1 102 ? 22.774 1.804 -8.998 1.00 51.66 102 THR A C 1
ATOM 696 O O . THR A 1 102 ? 23.410 1.774 -7.949 1.00 51.66 102 THR A O 1
ATOM 699 N N . LEU A 1 103 ? 22.239 2.941 -9.457 1.00 52.69 103 LEU A N 1
ATOM 700 C CA . LEU A 1 103 ? 22.205 4.256 -8.849 1.00 52.69 103 LEU A CA 1
ATOM 701 C C . LEU A 1 103 ? 20.788 4.835 -9.001 1.00 52.69 103 LEU A C 1
ATOM 703 O O . LEU A 1 103 ? 20.171 4.739 -10.055 1.00 52.69 103 LEU A O 1
ATOM 707 N N . SER A 1 104 ? 20.283 5.431 -7.925 1.00 61.66 104 SER A N 1
ATOM 708 C CA . SER A 1 104 ? 19.031 6.190 -7.873 1.00 61.66 104 SER A CA 1
ATOM 709 C C . SER A 1 104 ? 18.734 7.011 -9.143 1.00 61.66 104 SER A C 1
ATOM 711 O O . SER A 1 104 ? 19.667 7.638 -9.651 1.00 61.66 104 SER A O 1
ATOM 713 N N . PRO A 1 105 ? 17.466 7.123 -9.601 1.00 66.81 105 PRO A N 1
ATOM 714 C CA . PRO A 1 105 ? 16.238 6.682 -8.926 1.00 66.81 105 PRO A CA 1
ATOM 715 C C . PRO A 1 105 ? 15.533 5.474 -9.569 1.00 66.81 105 PRO A C 1
ATOM 717 O O . PRO A 1 105 ? 15.368 5.419 -10.781 1.00 66.81 105 PRO A O 1
ATOM 720 N N . ARG A 1 106 ? 15.017 4.542 -8.748 1.00 82.56 106 ARG A N 1
ATOM 721 C CA . ARG A 1 106 ? 14.165 3.415 -9.189 1.00 82.56 106 ARG A CA 1
ATOM 722 C C . ARG A 1 106 ? 12.715 3.875 -9.360 1.00 82.56 106 ARG A C 1
ATOM 724 O O . ARG A 1 106 ? 11.875 3.621 -8.498 1.00 82.56 106 ARG A O 1
ATOM 731 N N . THR A 1 107 ? 12.423 4.604 -10.427 1.00 85.00 107 THR A N 1
ATOM 732 C CA . THR A 1 107 ? 11.098 5.200 -10.653 1.00 85.00 107 THR A CA 1
ATOM 733 C C . THR A 1 107 ? 10.384 4.516 -11.812 1.00 85.00 107 THR A C 1
ATOM 735 O O . THR A 1 107 ? 10.959 4.379 -12.889 1.00 85.00 107 THR A O 1
ATOM 738 N N . LEU A 1 108 ? 9.115 4.151 -11.613 1.00 87.19 108 LEU A N 1
ATOM 739 C CA . LEU A 1 108 ? 8.203 3.745 -12.687 1.00 87.19 108 LEU A CA 1
ATOM 740 C C . LEU A 1 108 ? 7.246 4.901 -12.978 1.00 87.19 108 LEU A C 1
ATOM 742 O O . LEU A 1 108 ? 6.476 5.307 -12.105 1.00 87.19 108 LEU A O 1
ATOM 746 N N . SER A 1 109 ? 7.311 5.443 -14.196 1.00 87.81 109 SER A N 1
ATOM 747 C CA . SER A 1 109 ? 6.436 6.529 -14.646 1.00 87.81 109 SER A CA 1
ATOM 748 C C . SER A 1 109 ? 5.609 6.090 -15.849 1.00 87.81 109 SER A C 1
ATOM 750 O O . SER A 1 109 ? 6.151 5.804 -16.912 1.00 87.81 109 SER A O 1
ATOM 752 N N . LEU A 1 110 ? 4.290 6.068 -15.690 1.00 86.69 110 LEU A N 1
ATOM 753 C CA . LEU A 1 110 ? 3.336 5.847 -16.769 1.00 86.69 110 LEU A CA 1
ATOM 754 C C . LEU A 1 110 ? 2.707 7.187 -17.142 1.00 86.69 110 LEU A C 1
ATOM 756 O O . LEU A 1 110 ? 2.159 7.877 -16.284 1.00 86.69 110 LEU A O 1
ATOM 760 N N . GLY A 1 111 ? 2.773 7.556 -18.421 1.00 86.81 111 GLY A N 1
ATOM 761 C CA . GLY A 1 111 ? 2.058 8.722 -18.941 1.00 86.81 111 GLY A CA 1
ATOM 762 C C . GLY A 1 111 ? 0.535 8.551 -18.883 1.00 86.81 111 GLY A C 1
ATOM 763 O O . GLY A 1 111 ? 0.016 7.547 -18.394 1.00 86.81 111 GLY A O 1
ATOM 764 N N . ASN A 1 112 ? -0.205 9.527 -19.410 1.00 89.62 112 ASN A N 1
ATOM 765 C CA . ASN A 1 112 ? -1.661 9.407 -19.516 1.00 89.62 112 ASN A CA 1
ATOM 766 C C . ASN A 1 112 ? -2.036 8.184 -20.363 1.00 89.62 112 ASN A C 1
ATOM 768 O O . ASN A 1 112 ? -1.520 8.013 -21.465 1.00 89.62 112 ASN A O 1
ATOM 772 N N . SER A 1 113 ? -2.950 7.357 -19.857 1.00 89.44 113 SER A N 1
ATOM 773 C CA . SER A 1 113 ? -3.356 6.074 -20.449 1.00 89.44 113 SER A CA 1
ATOM 774 C C . SER A 1 113 ? -2.203 5.083 -20.653 1.00 89.44 113 SER A C 1
ATOM 776 O O . SER A 1 113 ? -2.336 4.130 -21.417 1.00 89.44 113 SER A O 1
ATOM 778 N N . GLY A 1 114 ? -1.060 5.298 -19.991 1.00 86.12 114 GLY A N 1
ATOM 779 C CA . GLY A 1 114 ? 0.059 4.365 -20.011 1.00 86.12 114 GLY A CA 1
ATOM 780 C C . GLY A 1 114 ? -0.301 3.084 -19.267 1.00 86.12 114 GLY A C 1
ATOM 781 O O . GLY A 1 114 ? -0.900 3.136 -18.195 1.00 86.12 114 GLY A O 1
ATOM 782 N N . VAL A 1 115 ? 0.069 1.934 -19.824 1.00 86.62 115 VAL A N 1
ATOM 783 C CA . VAL A 1 115 ? -0.258 0.620 -19.262 1.00 86.62 115 VAL A CA 1
ATOM 784 C C . VAL A 1 115 ? 1.015 -0.194 -19.091 1.00 86.62 115 VAL A C 1
ATOM 786 O O . VAL A 1 115 ? 1.826 -0.279 -20.010 1.00 86.62 115 VAL A O 1
ATOM 789 N N . VAL A 1 116 ? 1.162 -0.838 -17.937 1.00 86.00 116 VAL A N 1
ATOM 790 C CA . VAL A 1 116 ? 2.183 -1.864 -17.695 1.00 86.00 116 VAL A CA 1
ATOM 791 C C . VAL A 1 116 ? 1.518 -3.107 -17.127 1.00 86.00 116 VAL A C 1
ATOM 793 O O . VAL A 1 116 ? 0.571 -3.001 -16.349 1.00 86.00 116 VAL A O 1
ATOM 796 N N . THR A 1 117 ? 1.994 -4.292 -17.510 1.00 87.44 117 THR A N 1
ATOM 797 C CA . THR A 1 117 ? 1.541 -5.552 -16.901 1.00 87.44 117 THR A CA 1
ATOM 798 C C . THR A 1 117 ? 2.678 -6.189 -16.117 1.00 87.44 117 THR A C 1
ATOM 800 O O . THR A 1 117 ? 3.742 -6.460 -16.661 1.00 87.44 117 THR A O 1
ATOM 803 N N . LEU A 1 118 ? 2.465 -6.426 -14.829 1.00 85.31 118 LEU A N 1
ATOM 804 C CA . LEU A 1 118 ? 3.421 -7.031 -13.917 1.00 85.31 118 LEU A CA 1
ATOM 805 C C . LEU A 1 118 ? 3.146 -8.527 -13.772 1.00 85.31 118 LEU A C 1
ATOM 807 O O . LEU A 1 118 ? 1.999 -8.975 -13.715 1.00 85.31 118 LEU A O 1
ATOM 811 N N . GLY A 1 119 ? 4.232 -9.290 -13.741 1.00 84.12 119 GLY A N 1
ATOM 812 C CA . GLY A 1 119 ? 4.212 -10.727 -13.526 1.00 84.12 119 GLY A CA 1
ATOM 813 C C . GLY A 1 119 ? 4.171 -11.098 -12.052 1.00 84.12 119 GLY A C 1
ATOM 814 O O . GLY A 1 119 ? 4.233 -10.237 -11.182 1.00 84.12 119 GLY A O 1
ATOM 815 N N . GLY A 1 120 ? 4.138 -12.400 -11.767 1.00 83.25 120 GLY A N 1
ATOM 816 C CA . GLY A 1 120 ? 4.253 -12.907 -10.401 1.00 83.25 120 GLY A CA 1
ATOM 817 C C . GLY A 1 120 ? 5.674 -12.757 -9.871 1.00 83.25 120 GLY A C 1
ATOM 818 O O . GLY A 1 120 ? 6.470 -13.683 -10.007 1.00 83.25 120 GLY A O 1
ATOM 819 N N . ALA A 1 121 ? 6.001 -11.586 -9.328 1.00 8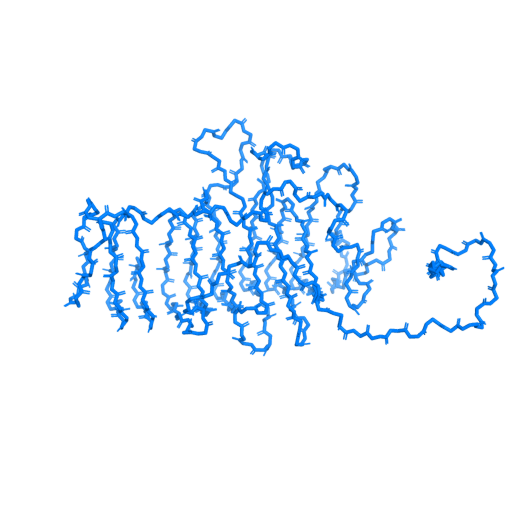0.50 121 ALA A N 1
ATOM 820 C CA . ALA A 1 121 ? 7.331 -11.280 -8.824 1.00 80.50 121 ALA A CA 1
ATOM 821 C C . ALA A 1 121 ? 7.321 -10.159 -7.771 1.00 80.50 121 ALA A C 1
ATOM 823 O O . ALA A 1 121 ? 6.280 -9.590 -7.423 1.00 80.50 121 ALA A O 1
ATOM 824 N N . VAL A 1 122 ? 8.512 -9.847 -7.266 1.00 80.19 122 VAL A N 1
ATOM 825 C CA . VAL A 1 122 ? 8.756 -8.735 -6.349 1.00 80.19 122 VAL A CA 1
ATOM 826 C C . VAL A 1 122 ? 9.368 -7.574 -7.119 1.00 80.19 122 VAL A C 1
ATOM 828 O O . VAL A 1 122 ? 10.401 -7.731 -7.760 1.00 80.19 122 VAL A O 1
ATOM 831 N N . TYR A 1 123 ? 8.762 -6.398 -7.027 1.00 84.06 123 TYR A N 1
ATOM 832 C CA . TYR A 1 123 ? 9.266 -5.172 -7.638 1.00 84.06 123 TYR A CA 1
ATOM 833 C C . TYR A 1 123 ? 9.615 -4.157 -6.552 1.00 84.06 123 TYR A C 1
ATOM 835 O O . TYR A 1 123 ? 8.882 -4.034 -5.572 1.00 84.06 123 TYR A O 1
ATOM 843 N N . ASN A 1 124 ? 10.710 -3.415 -6.719 1.00 84.38 124 ASN A N 1
ATOM 844 C CA . ASN A 1 124 ? 11.127 -2.365 -5.792 1.00 84.38 124 ASN A CA 1
ATOM 845 C C . ASN A 1 124 ? 11.275 -1.032 -6.529 1.00 84.38 124 ASN A C 1
ATOM 847 O O . ASN A 1 124 ? 12.091 -0.900 -7.439 1.00 84.38 124 ASN A O 1
ATOM 851 N N . PHE A 1 125 ? 10.510 -0.037 -6.099 1.00 88.56 125 PHE A N 1
ATOM 852 C CA . PHE A 1 125 ? 10.529 1.312 -6.641 1.00 88.56 125 PHE A CA 1
ATOM 853 C C . PHE A 1 125 ? 10.773 2.311 -5.516 1.00 88.56 125 PHE A C 1
ATOM 855 O O . PHE A 1 125 ? 10.264 2.156 -4.414 1.00 88.56 125 PHE A O 1
ATOM 862 N N . CYS A 1 126 ? 11.500 3.380 -5.803 1.00 87.62 126 CYS A N 1
ATOM 863 C CA . CYS A 1 126 ? 11.498 4.576 -4.973 1.00 87.62 126 CYS A CA 1
ATOM 864 C C . CYS A 1 126 ? 10.242 5.419 -5.210 1.00 87.62 126 CYS A C 1
ATOM 866 O O . CYS A 1 126 ? 9.811 6.156 -4.329 1.00 87.62 126 CYS A O 1
ATOM 868 N N . GLN A 1 127 ? 9.658 5.348 -6.408 1.00 89.12 127 GLN A N 1
ATOM 869 C CA . GLN A 1 127 ? 8.511 6.170 -6.770 1.00 89.12 127 GLN A CA 1
ATOM 870 C C . GLN A 1 127 ? 7.681 5.511 -7.877 1.00 89.12 127 GLN A C 1
ATOM 872 O O . GLN A 1 127 ? 8.230 5.027 -8.868 1.00 89.12 127 GLN A O 1
ATOM 877 N N . LEU A 1 128 ? 6.356 5.560 -7.733 1.00 91.06 128 LEU A N 1
ATOM 878 C CA . LEU A 1 128 ? 5.410 5.313 -8.822 1.00 91.06 128 LEU A CA 1
ATOM 879 C C . LEU A 1 128 ? 4.758 6.630 -9.238 1.00 91.06 128 LEU A C 1
ATOM 881 O O . LEU A 1 128 ? 4.237 7.349 -8.385 1.00 91.06 128 LEU A O 1
ATOM 885 N N . ASN A 1 129 ? 4.755 6.932 -10.532 1.00 90.56 129 ASN A N 1
ATOM 886 C CA . ASN A 1 129 ? 4.059 8.084 -11.096 1.00 90.56 129 ASN A CA 1
ATOM 887 C C . ASN A 1 129 ? 3.087 7.605 -12.167 1.00 90.56 129 ASN A C 1
ATOM 889 O O . ASN A 1 129 ? 3.500 7.120 -13.215 1.00 90.56 129 ASN A O 1
ATOM 893 N N . LEU A 1 130 ? 1.793 7.729 -11.906 1.00 90.06 130 LEU A N 1
ATOM 894 C CA . LEU A 1 130 ? 0.741 7.279 -12.810 1.00 90.06 130 LEU A CA 1
ATOM 895 C C . LEU A 1 130 ? 0.022 8.502 -13.377 1.00 90.06 130 LEU A C 1
ATOM 897 O O . LEU A 1 130 ? -0.534 9.297 -12.624 1.00 90.06 130 LEU A O 1
ATOM 901 N N . GLY A 1 131 ? 0.026 8.677 -14.694 1.00 90.38 131 GLY A N 1
ATOM 902 C CA . GLY A 1 131 ? -0.767 9.702 -15.368 1.00 90.38 131 GLY A CA 1
ATOM 903 C C . GLY A 1 131 ? -2.273 9.449 -15.248 1.00 90.38 131 GLY A C 1
ATOM 904 O O . GLY A 1 131 ? -2.728 8.491 -14.619 1.00 90.38 131 GLY A O 1
ATOM 905 N N . ASN A 1 132 ? -3.077 10.305 -15.874 1.00 89.62 132 ASN A N 1
ATOM 906 C CA . ASN A 1 132 ? -4.525 10.103 -15.939 1.00 89.62 132 ASN A CA 1
ATOM 907 C C . ASN A 1 132 ? -4.843 8.808 -16.691 1.00 89.62 132 ASN A C 1
ATOM 909 O O . ASN A 1 132 ? -4.283 8.578 -17.761 1.00 89.62 132 ASN A O 1
ATOM 913 N N . ASN A 1 133 ? -5.752 7.991 -16.162 1.00 89.25 133 ASN A N 1
ATOM 914 C CA . ASN A 1 133 ? -6.145 6.692 -16.725 1.00 89.25 133 ASN A CA 1
ATOM 915 C C . ASN A 1 133 ? -4.987 5.693 -16.923 1.00 89.25 133 ASN A C 1
ATOM 917 O O . ASN A 1 133 ? -5.120 4.749 -17.699 1.00 89.25 133 ASN A O 1
ATOM 921 N N . ALA A 1 134 ? -3.840 5.899 -16.270 1.00 90.12 134 ALA A N 1
ATOM 922 C CA . ALA A 1 134 ? -2.747 4.937 -16.321 1.00 90.12 134 ALA A CA 1
ATOM 923 C C . ALA A 1 134 ? -3.108 3.650 -15.559 1.00 90.12 134 ALA A C 1
ATOM 925 O O . ALA A 1 134 ? -3.828 3.692 -14.558 1.00 90.12 134 ALA A O 1
ATOM 926 N N . ALA A 1 135 ? -2.582 2.513 -16.009 1.00 90.81 135 ALA A N 1
ATOM 927 C CA . ALA A 1 135 ? -2.922 1.203 -15.471 1.00 90.81 135 ALA A CA 1
ATOM 928 C C . ALA A 1 135 ? -1.680 0.380 -15.124 1.00 90.81 135 ALA A C 1
ATOM 930 O O . ALA A 1 135 ? -0.798 0.172 -15.961 1.00 90.81 135 ALA A O 1
ATOM 931 N N . ILE A 1 136 ? -1.656 -0.159 -13.906 1.00 92.00 136 ILE A N 1
ATOM 932 C CA . ILE A 1 136 ? -0.773 -1.269 -13.538 1.00 92.00 136 ILE A CA 1
ATOM 933 C C . ILE A 1 136 ? -1.630 -2.530 -13.491 1.00 92.00 136 ILE A C 1
ATOM 935 O O . ILE A 1 136 ? -2.462 -2.694 -12.601 1.00 92.00 136 ILE A O 1
ATOM 939 N N . ASN A 1 137 ? -1.435 -3.428 -14.447 1.00 92.31 137 ASN A N 1
ATOM 940 C CA . ASN A 1 137 ? -2.133 -4.703 -14.500 1.00 92.31 137 ASN A CA 1
ATOM 941 C C . ASN A 1 137 ? -1.302 -5.785 -13.825 1.00 92.31 137 ASN A C 1
ATOM 943 O O . ASN A 1 137 ? -0.118 -5.923 -14.103 1.00 92.31 137 ASN A O 1
ATOM 947 N N . ILE A 1 138 ? -1.922 -6.596 -12.984 1.00 91.38 138 ILE A N 1
ATOM 948 C CA . ILE A 1 138 ? -1.335 -7.828 -12.472 1.00 91.38 138 ILE A CA 1
ATOM 949 C C . ILE A 1 138 ? -1.746 -8.953 -13.415 1.00 91.38 138 ILE A C 1
ATOM 951 O O . ILE A 1 138 ? -2.930 -9.110 -13.721 1.00 91.38 138 ILE A O 1
ATOM 955 N N . ALA A 1 139 ? -0.774 -9.711 -13.921 1.00 87.25 139 ALA A N 1
ATOM 956 C CA . ALA A 1 139 ? -1.053 -10.831 -14.810 1.00 87.25 139 ALA A CA 1
ATOM 957 C C . ALA A 1 139 ? -2.012 -11.836 -14.143 1.00 87.25 139 ALA A C 1
ATOM 959 O O . ALA A 1 139 ? -1.994 -12.035 -12.928 1.00 87.25 139 ALA A O 1
ATOM 960 N N . SER A 1 140 ? -2.869 -12.480 -14.937 1.00 88.31 140 SER A N 1
ATOM 961 C CA . SER A 1 140 ? -3.829 -13.453 -14.404 1.00 88.31 140 SER A CA 1
ATOM 962 C C . SER A 1 140 ? -3.110 -14.579 -13.652 1.00 88.31 140 SER A C 1
ATOM 964 O O . SER A 1 140 ? -2.141 -15.147 -14.154 1.00 88.31 140 SER A O 1
ATOM 966 N N . GLY A 1 141 ? -3.561 -14.872 -12.430 1.00 85.69 141 GLY A N 1
ATOM 967 C CA . GLY A 1 141 ? -2.946 -15.870 -11.547 1.00 85.69 141 GLY A CA 1
ATOM 968 C C . GLY A 1 141 ? -1.615 -15.450 -10.910 1.00 85.69 141 GLY A C 1
ATOM 969 O O . GLY A 1 141 ? -1.080 -16.198 -10.090 1.00 85.69 141 GLY A O 1
ATOM 970 N N . ALA A 1 142 ? -1.079 -14.271 -11.237 1.00 83.94 142 ALA A N 1
ATOM 971 C CA . ALA A 1 142 ? 0.150 -13.777 -10.635 1.00 83.94 142 ALA A CA 1
ATOM 972 C C . ALA A 1 142 ? -0.062 -13.324 -9.185 1.00 83.94 142 ALA A C 1
ATOM 974 O O . ALA A 1 142 ? -1.115 -12.808 -8.808 1.00 83.94 142 ALA A O 1
ATOM 975 N N . ARG A 1 143 ? 0.993 -13.473 -8.381 1.00 86.88 143 ARG A N 1
ATOM 976 C CA . ARG A 1 143 ? 1.129 -12.836 -7.070 1.00 86.88 143 ARG A CA 1
ATOM 977 C C . ARG A 1 143 ? 2.271 -11.842 -7.137 1.00 86.88 143 ARG A C 1
ATOM 979 O O . ARG A 1 143 ? 3.414 -12.241 -7.336 1.00 86.88 143 ARG A O 1
ATOM 986 N N . THR A 1 144 ? 1.940 -10.568 -7.006 1.00 85.00 144 THR A N 1
ATOM 987 C CA . THR A 1 144 ? 2.874 -9.461 -7.181 1.00 85.00 144 THR A CA 1
ATOM 988 C C . THR A 1 144 ? 3.040 -8.704 -5.880 1.00 85.00 144 THR A C 1
ATOM 990 O O . THR A 1 144 ? 2.046 -8.314 -5.267 1.00 85.00 144 THR A O 1
ATOM 993 N N . THR A 1 145 ? 4.282 -8.426 -5.500 1.00 86.69 145 THR A N 1
ATOM 994 C CA . THR A 1 145 ? 4.586 -7.543 -4.370 1.00 86.69 145 THR A CA 1
ATOM 995 C C . THR A 1 145 ? 5.309 -6.306 -4.879 1.00 86.69 145 THR A C 1
ATOM 997 O O . THR A 1 145 ? 6.367 -6.422 -5.493 1.00 86.69 145 THR A O 1
ATOM 1000 N N . LEU A 1 146 ? 4.759 -5.122 -4.616 1.00 91.06 146 LEU A N 1
ATOM 1001 C CA . LEU A 1 146 ? 5.393 -3.840 -4.915 1.00 91.06 146 LEU A CA 1
ATOM 1002 C C . LEU A 1 146 ? 5.932 -3.233 -3.624 1.00 91.06 146 LEU A C 1
ATOM 1004 O O . LEU A 1 146 ? 5.161 -2.849 -2.744 1.00 91.06 146 LEU A O 1
ATOM 1008 N N . TYR A 1 147 ? 7.250 -3.118 -3.530 1.00 88.31 147 TYR A N 1
ATOM 1009 C CA . TYR A 1 147 ? 7.927 -2.349 -2.498 1.00 88.31 147 TYR A CA 1
ATOM 1010 C C . TYR A 1 147 ? 8.107 -0.912 -2.964 1.00 88.31 147 TYR A C 1
ATOM 1012 O O . TYR A 1 147 ? 8.769 -0.664 -3.970 1.00 88.31 147 TYR A O 1
ATOM 1020 N N . ILE A 1 148 ? 7.546 0.026 -2.210 1.00 90.94 148 ILE A N 1
ATOM 1021 C CA . ILE A 1 148 ? 7.771 1.458 -2.370 1.00 90.94 148 ILE A CA 1
ATOM 1022 C C . ILE A 1 148 ? 8.716 1.907 -1.260 1.00 90.94 148 ILE A C 1
ATOM 1024 O O . ILE A 1 148 ? 8.336 2.032 -0.093 1.00 90.94 148 ILE A O 1
ATOM 1028 N N . ASP A 1 149 ? 9.974 2.076 -1.634 1.00 88.25 149 ASP A N 1
ATOM 1029 C CA . ASP A 1 149 ? 11.086 2.412 -0.760 1.00 88.25 149 ASP A CA 1
ATOM 1030 C C . ASP A 1 149 ? 11.257 3.926 -0.620 1.00 88.25 149 ASP A C 1
ATOM 1032 O O . ASP A 1 149 ? 10.815 4.672 -1.481 1.00 88.25 149 ASP A O 1
ATOM 1036 N N . SER A 1 150 ? 11.906 4.394 0.442 1.00 87.19 150 SER A N 1
ATOM 1037 C CA . SER A 1 150 ? 11.958 5.808 0.823 1.00 87.19 150 SER A CA 1
ATOM 1038 C C . SER A 1 150 ? 13.386 6.291 1.091 1.00 87.19 150 SER A C 1
ATOM 1040 O O . SER A 1 150 ? 14.227 5.510 1.546 1.00 87.19 150 SER A O 1
ATOM 1042 N N . PRO A 1 151 ? 13.688 7.587 0.885 1.00 86.88 151 PRO A N 1
ATOM 1043 C CA . PRO A 1 151 ? 14.976 8.186 1.262 1.00 86.88 151 PRO A CA 1
ATOM 1044 C C . PRO A 1 151 ? 15.317 8.046 2.752 1.00 86.88 151 PRO A C 1
ATOM 1046 O O . PRO A 1 151 ? 16.492 8.095 3.124 1.00 86.88 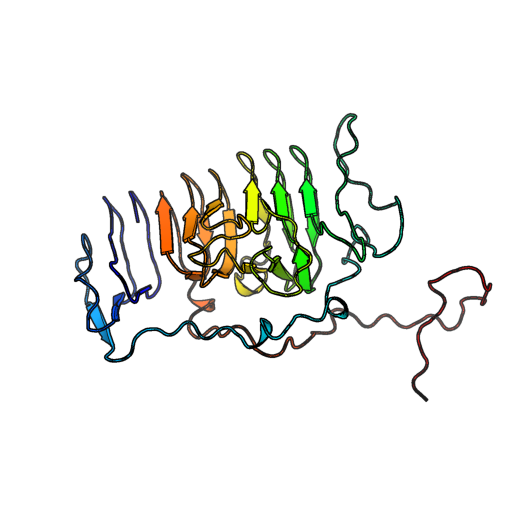151 PRO A O 1
ATOM 1049 N N . ASP A 1 152 ? 14.300 7.862 3.597 1.00 85.12 152 ASP A N 1
ATOM 1050 C CA . ASP A 1 152 ? 14.457 7.691 5.042 1.00 85.12 152 ASP A CA 1
ATOM 1051 C C . ASP A 1 152 ? 14.984 6.298 5.424 1.00 85.12 152 ASP A C 1
ATOM 1053 O O . ASP A 1 152 ? 15.516 6.123 6.521 1.00 85.12 152 ASP A O 1
ATOM 1057 N N . ARG A 1 153 ? 14.888 5.302 4.532 1.00 84.69 153 ARG A N 1
ATOM 1058 C CA . ARG A 1 153 ? 15.467 3.979 4.773 1.00 84.69 153 ARG A CA 1
ATOM 1059 C C . ARG A 1 153 ? 16.963 4.003 4.459 1.00 84.69 153 ARG A C 1
ATOM 1061 O O . ARG A 1 153 ? 17.377 4.283 3.333 1.00 84.69 153 ARG A O 1
ATOM 1068 N N . ALA A 1 154 ? 17.790 3.661 5.447 1.00 81.62 154 ALA A N 1
ATOM 1069 C CA . ALA A 1 154 ? 19.231 3.517 5.252 1.00 81.62 154 ALA A CA 1
ATOM 1070 C C . ALA A 1 154 ? 19.534 2.508 4.127 1.00 81.62 154 ALA A C 1
ATOM 1072 O O . ALA A 1 154 ? 18.983 1.409 4.099 1.00 81.62 154 ALA A O 1
ATOM 1073 N N . GLY A 1 155 ? 20.392 2.901 3.180 1.00 80.12 155 GLY A N 1
ATOM 1074 C CA . GLY A 1 155 ? 20.745 2.069 2.027 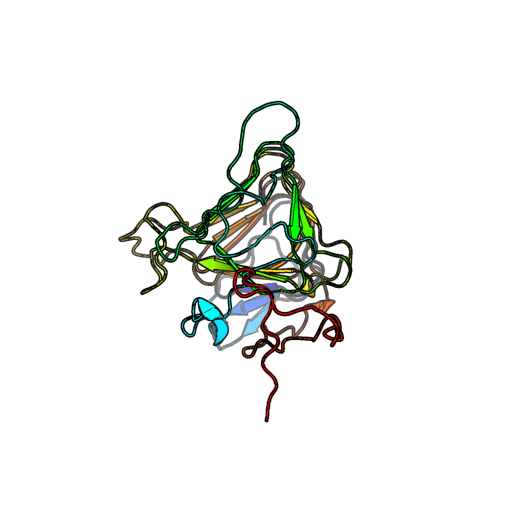1.00 80.12 155 GLY A CA 1
ATOM 1075 C C . GLY A 1 155 ? 19.669 1.957 0.939 1.00 80.12 155 GLY A C 1
ATOM 1076 O O . GLY A 1 155 ? 19.861 1.178 0.010 1.00 80.12 155 GLY A O 1
ATOM 1077 N N . SER A 1 156 ? 18.564 2.718 0.996 1.00 82.00 156 SER A N 1
ATOM 1078 C CA . SER A 1 156 ? 17.540 2.656 -0.061 1.00 82.00 156 SER A CA 1
ATOM 1079 C C . SER A 1 156 ? 18.064 3.087 -1.420 1.00 82.00 156 SER A C 1
ATOM 1081 O O . SER A 1 156 ? 17.655 2.555 -2.448 1.00 82.00 156 SER A O 1
ATOM 1083 N N . GLY A 1 157 ? 18.955 4.075 -1.449 1.00 82.25 157 GLY A N 1
ATOM 1084 C CA . GLY A 1 157 ? 19.317 4.738 -2.692 1.00 82.25 157 GLY A CA 1
ATOM 1085 C C . GLY A 1 157 ? 18.125 5.452 -3.331 1.00 82.25 157 GLY A C 1
ATOM 1086 O O . GLY A 1 157 ? 18.124 5.608 -4.541 1.00 82.25 157 GLY A O 1
ATOM 1087 N N . CYS A 1 158 ? 17.103 5.857 -2.574 1.00 84.19 158 CYS A N 1
ATOM 1088 C CA . CYS A 1 158 ? 16.057 6.763 -3.049 1.00 84.19 158 CYS A CA 1
ATOM 1089 C C . CYS A 1 158 ? 16.457 8.216 -2.773 1.00 84.19 158 CYS A C 1
ATOM 1091 O O . CYS A 1 158 ? 16.971 8.522 -1.694 1.00 84.19 158 CYS A O 1
ATOM 1093 N N . VAL A 1 159 ? 16.238 9.114 -3.738 1.00 85.81 159 VAL A N 1
ATOM 1094 C CA . VAL A 1 159 ? 16.540 10.546 -3.564 1.00 85.81 159 VAL A CA 1
ATOM 1095 C C . VAL A 1 159 ? 15.423 11.274 -2.827 1.00 85.81 159 VAL A C 1
ATOM 1097 O O . VAL A 1 159 ? 14.260 10.881 -2.898 1.00 85.81 159 VAL A O 1
ATOM 1100 N N . ALA A 1 160 ? 15.774 12.368 -2.148 1.00 85.75 160 ALA A N 1
ATOM 1101 C CA . ALA A 1 160 ? 14.813 13.224 -1.461 1.00 85.75 160 ALA A CA 1
ATOM 1102 C C . ALA A 1 160 ? 13.632 13.621 -2.368 1.00 85.75 160 ALA A C 1
ATOM 1104 O O . ALA A 1 160 ? 13.817 13.895 -3.554 1.00 85.75 160 ALA A O 1
ATOM 1105 N N . GLY A 1 161 ? 12.419 13.639 -1.809 1.00 82.94 161 GLY A N 1
ATOM 1106 C CA . GLY A 1 161 ? 11.182 13.881 -2.561 1.00 82.94 161 GLY A CA 1
ATOM 1107 C C . GLY A 1 161 ? 10.570 12.638 -3.222 1.00 82.94 161 GLY A C 1
ATOM 1108 O O . GLY A 1 161 ? 9.542 12.757 -3.884 1.00 82.94 161 GLY A O 1
ATOM 1109 N N . GLN A 1 162 ? 11.170 11.456 -3.051 1.00 86.31 162 GLN A N 1
ATOM 1110 C CA . GLN A 1 162 ? 10.595 10.164 -3.452 1.00 86.31 162 GLN A CA 1
ATOM 1111 C C . GLN A 1 162 ? 10.016 9.410 -2.248 1.00 86.31 162 GLN A C 1
ATOM 1113 O O . GLN A 1 162 ? 9.995 9.911 -1.125 1.00 86.31 162 GLN A O 1
ATOM 1118 N N . GLY A 1 163 ? 9.534 8.192 -2.462 1.00 86.19 163 GLY A N 1
ATOM 1119 C CA . GLY A 1 163 ? 9.017 7.321 -1.411 1.00 86.19 163 GLY A CA 1
ATOM 1120 C C . GLY A 1 163 ? 7.519 7.117 -1.432 1.00 86.19 163 GLY A C 1
ATOM 1121 O O . GLY A 1 163 ? 6.934 6.807 -0.394 1.00 86.19 163 GLY A O 1
ATOM 1122 N N . GLY A 1 164 ? 6.883 7.313 -2.586 1.00 89.19 164 GLY A N 1
ATOM 1123 C CA . GLY A 1 164 ? 5.439 7.217 -2.675 1.00 89.19 164 GLY A CA 1
ATOM 1124 C C . GLY A 1 164 ? 4.892 6.826 -4.036 1.00 89.19 164 GLY A C 1
ATOM 1125 O O . GLY A 1 164 ? 5.586 6.371 -4.945 1.00 89.19 164 GLY A O 1
ATOM 1126 N N . ILE A 1 165 ? 3.580 7.004 -4.131 1.00 90.25 165 ILE A N 1
ATOM 1127 C CA . ILE A 1 165 ? 2.783 6.791 -5.331 1.00 90.25 165 ILE A CA 1
ATOM 1128 C C . ILE A 1 165 ? 2.095 8.121 -5.615 1.00 90.25 165 ILE A C 1
ATOM 1130 O O . ILE A 1 165 ? 1.346 8.624 -4.775 1.00 90.25 165 ILE A O 1
ATOM 1134 N N . THR A 1 166 ? 2.349 8.693 -6.786 1.00 89.12 166 THR A N 1
ATOM 1135 C CA . THR A 1 166 ? 1.546 9.783 -7.339 1.00 89.12 166 THR A CA 1
ATOM 1136 C C . THR A 1 166 ? 0.681 9.219 -8.452 1.00 89.12 166 THR A C 1
ATOM 1138 O O . THR A 1 166 ? 1.106 8.347 -9.211 1.00 89.12 166 THR A O 1
ATOM 1141 N N . SER A 1 167 ? -0.569 9.660 -8.518 1.00 88.69 167 SER A N 1
ATOM 1142 C CA . SER A 1 167 ? -1.502 9.151 -9.517 1.00 88.69 167 SER A CA 1
ATOM 1143 C C . SER A 1 167 ? -2.504 10.211 -9.962 1.00 88.69 167 SER A C 1
ATOM 1145 O O . SER A 1 167 ? -3.026 10.982 -9.152 1.00 88.69 167 SER A O 1
ATOM 1147 N N . GLY A 1 168 ? -2.730 10.256 -11.273 1.00 88.75 168 GLY A N 1
ATOM 1148 C CA . GLY A 1 168 ? -3.715 11.091 -11.943 1.00 88.75 168 GLY A CA 1
ATOM 1149 C C . GLY A 1 168 ? -5.129 10.532 -11.817 1.00 88.75 168 GLY A C 1
ATOM 1150 O O . GLY A 1 168 ? -5.361 9.447 -11.283 1.00 88.75 168 GLY A O 1
ATOM 1151 N N . ASN A 1 169 ? -6.105 11.285 -12.316 1.00 87.19 169 ASN A N 1
ATOM 1152 C CA . ASN A 1 169 ? -7.505 10.881 -12.256 1.00 87.19 169 ASN A CA 1
ATOM 1153 C C . ASN A 1 169 ? -7.740 9.595 -13.066 1.00 87.19 169 ASN A C 1
ATOM 1155 O O . ASN A 1 169 ? -7.240 9.475 -14.185 1.00 87.19 169 ASN A O 1
ATOM 1159 N N . GLY A 1 170 ? -8.499 8.650 -12.508 1.00 86.38 170 GLY A N 1
ATOM 1160 C CA . GLY A 1 170 ? -8.818 7.386 -13.175 1.00 86.38 170 GLY A CA 1
ATOM 1161 C C . GLY A 1 170 ? -7.652 6.400 -13.287 1.00 86.38 170 GLY A C 1
ATOM 1162 O O . GLY A 1 170 ? -7.805 5.378 -13.945 1.00 86.38 170 GLY A O 1
ATOM 1163 N N . ALA A 1 171 ? -6.492 6.675 -12.677 1.00 89.81 171 ALA A N 1
ATOM 1164 C CA . ALA A 1 171 ? -5.427 5.681 -12.584 1.00 89.81 171 ALA A CA 1
ATOM 1165 C C . ALA A 1 171 ? -5.883 4.477 -11.741 1.00 89.81 171 ALA A C 1
ATOM 1167 O O . ALA A 1 171 ? -6.544 4.652 -10.713 1.00 89.81 171 ALA A O 1
ATOM 1168 N N . PHE A 1 172 ? -5.518 3.260 -12.146 1.00 90.38 172 PHE A N 1
ATOM 1169 C CA . PHE A 1 172 ? -5.985 2.043 -11.478 1.00 90.38 172 PHE A CA 1
ATOM 1170 C C . PHE A 1 172 ? -4.946 0.921 -11.440 1.00 90.38 172 PHE A C 1
ATOM 1172 O O . PHE A 1 172 ? -3.997 0.873 -12.226 1.00 90.38 172 PHE A O 1
ATOM 1179 N N . PHE A 1 173 ? -5.157 -0.005 -10.504 1.00 92.69 173 PHE A N 1
ATOM 1180 C CA . PHE A 1 173 ? -4.412 -1.253 -10.407 1.00 92.69 173 PHE A CA 1
ATOM 1181 C C . PHE A 1 173 ? -5.375 -2.395 -10.712 1.00 92.69 173 PHE A C 1
ATOM 1183 O O . PHE A 1 173 ? -6.293 -2.663 -9.938 1.00 92.69 173 PHE A O 1
ATOM 1190 N N . SER A 1 174 ? -5.182 -3.071 -11.838 1.00 92.88 174 SER A N 1
ATOM 1191 C CA . SER A 1 174 ? -6.004 -4.226 -12.178 1.00 92.88 174 SER A CA 1
ATOM 1192 C C . SER A 1 174 ? -5.438 -5.470 -11.515 1.00 92.88 174 SER A C 1
ATOM 1194 O O . SER A 1 174 ? -4.321 -5.879 -11.813 1.00 92.88 174 SER A O 1
ATOM 1196 N N . ASN A 1 175 ? -6.216 -6.093 -10.638 1.00 92.62 175 ASN A N 1
ATOM 1197 C CA . ASN A 1 175 ? -5.936 -7.423 -10.114 1.00 92.62 175 ASN A CA 1
ATOM 1198 C C . ASN A 1 175 ? -7.094 -8.341 -10.538 1.00 92.62 175 ASN A C 1
ATOM 1200 O O . ASN A 1 175 ? -8.072 -8.478 -9.800 1.00 92.62 175 ASN A O 1
ATOM 1204 N N . PRO A 1 176 ? -7.037 -8.916 -11.755 1.00 88.50 176 PRO A N 1
ATOM 1205 C CA . PRO A 1 176 ? -8.189 -9.549 -12.400 1.00 88.50 176 PRO A CA 1
ATOM 1206 C C . PRO A 1 176 ? -8.702 -10.787 -11.659 1.00 88.50 176 PRO A C 1
ATOM 1208 O O . PRO A 1 176 ? -9.863 -11.151 -11.815 1.00 88.50 176 PRO A O 1
ATOM 1211 N N . GLY A 1 177 ? -7.873 -11.419 -10.823 1.00 86.31 177 GLY A N 1
ATOM 1212 C CA . GLY A 1 177 ? -8.316 -12.523 -9.970 1.00 86.31 177 GLY A CA 1
ATOM 1213 C C . GLY A 1 177 ? -9.227 -12.079 -8.822 1.00 86.31 177 GLY A C 1
ATOM 1214 O O . GLY A 1 177 ? -9.809 -12.925 -8.146 1.00 86.31 177 GLY A O 1
ATOM 1215 N N . GLY A 1 178 ? -9.307 -10.772 -8.544 1.00 87.44 178 GLY A N 1
ATOM 1216 C CA . GLY A 1 178 ? -10.076 -10.190 -7.445 1.00 87.44 178 GLY A CA 1
ATOM 1217 C C . GLY A 1 178 ? -9.587 -10.588 -6.049 1.00 87.44 178 GLY A C 1
ATOM 1218 O O . GLY A 1 178 ? -10.084 -10.054 -5.066 1.00 87.44 178 GLY A O 1
ATOM 1219 N N . ASP A 1 179 ? -8.647 -11.529 -5.927 1.00 88.94 179 ASP A N 1
ATOM 1220 C CA . ASP A 1 179 ? -8.017 -11.926 -4.671 1.00 88.94 179 ASP A CA 1
ATOM 1221 C C . ASP A 1 179 ? -7.008 -10.857 -4.245 1.00 88.94 179 ASP A C 1
ATOM 1223 O O . ASP A 1 179 ? -5.972 -10.718 -4.900 1.00 88.94 179 ASP A O 1
ATOM 1227 N N . PRO A 1 180 ? -7.246 -10.120 -3.145 1.00 88.88 180 PRO A N 1
ATOM 1228 C CA . PRO A 1 180 ? -6.341 -9.063 -2.706 1.00 88.88 180 PRO A CA 1
ATOM 1229 C C . PRO A 1 180 ? -4.948 -9.573 -2.313 1.00 88.88 180 PRO A C 1
ATOM 1231 O O . PRO A 1 180 ? -4.031 -8.772 -2.184 1.00 88.88 180 PRO A O 1
ATOM 1234 N N . ARG A 1 181 ? -4.741 -10.888 -2.166 1.00 86.00 181 ARG A N 1
ATOM 1235 C CA . ARG A 1 181 ? -3.410 -11.495 -1.972 1.00 86.00 181 ARG A CA 1
ATOM 1236 C C . ARG A 1 181 ? -2.593 -11.566 -3.267 1.00 86.00 181 ARG A C 1
ATOM 1238 O O . ARG A 1 181 ? -1.391 -11.810 -3.215 1.00 86.00 181 ARG A O 1
ATOM 1245 N N . GLY A 1 182 ? -3.236 -11.383 -4.423 1.00 89.31 182 GLY A N 1
ATOM 1246 C CA . GLY A 1 182 ? -2.588 -11.299 -5.734 1.00 89.31 182 GLY A CA 1
ATOM 1247 C C . GLY A 1 182 ? -1.766 -10.021 -5.925 1.00 89.31 182 GLY A C 1
ATOM 1248 O O . GLY A 1 182 ? -0.824 -10.019 -6.714 1.00 89.31 182 GLY A O 1
ATOM 1249 N N . LEU A 1 183 ? -2.066 -8.963 -5.163 1.00 93.19 183 LEU A N 1
ATOM 1250 C CA . LEU A 1 183 ? -1.309 -7.715 -5.145 1.00 93.19 183 LEU A CA 1
ATOM 1251 C C . LEU A 1 183 ? -1.025 -7.277 -3.709 1.00 93.19 183 LEU A C 1
ATOM 1253 O O . LEU A 1 183 ? -1.934 -6.934 -2.958 1.00 93.19 183 LEU A O 1
ATOM 1257 N N . VAL A 1 184 ? 0.252 -7.218 -3.352 1.00 91.62 184 VAL A N 1
ATOM 1258 C CA . VAL A 1 184 ? 0.714 -6.686 -2.073 1.00 91.62 184 VAL A CA 1
ATOM 1259 C C . VAL A 1 184 ? 1.472 -5.384 -2.311 1.00 91.62 184 VAL A C 1
ATOM 1261 O O . VAL A 1 184 ? 2.427 -5.350 -3.081 1.00 91.62 184 VAL A O 1
ATOM 1264 N N . LEU A 1 185 ? 1.074 -4.312 -1.632 1.00 92.50 185 LEU A N 1
ATOM 1265 C CA . LEU A 1 185 ? 1.788 -3.038 -1.608 1.00 92.50 185 LEU A CA 1
ATOM 1266 C C . LEU A 1 185 ? 2.483 -2.886 -0.255 1.00 92.50 185 LEU A C 1
ATOM 1268 O O . LEU A 1 185 ? 1.822 -2.759 0.775 1.00 92.50 185 LEU A O 1
ATOM 1272 N N . VAL A 1 186 ? 3.812 -2.870 -0.255 1.00 90.62 186 VAL A N 1
ATOM 1273 C CA . VAL A 1 186 ? 4.631 -2.614 0.933 1.00 90.62 186 VAL A CA 1
ATOM 1274 C C . VAL A 1 186 ? 5.267 -1.243 0.782 1.00 90.62 186 VAL A C 1
ATOM 1276 O O . VAL A 1 186 ? 6.109 -1.039 -0.083 1.00 90.62 186 VAL A O 1
ATOM 1279 N N . ILE A 1 187 ? 4.871 -0.284 1.608 1.00 90.75 187 ILE A N 1
ATOM 1280 C CA . ILE A 1 187 ? 5.288 1.113 1.471 1.00 90.75 187 ILE A CA 1
ATOM 1281 C C . ILE A 1 187 ? 6.029 1.528 2.733 1.00 90.75 187 ILE A C 1
ATOM 1283 O O . ILE A 1 187 ? 5.435 1.581 3.812 1.00 90.75 187 ILE A O 1
ATOM 1287 N N . TYR A 1 188 ? 7.309 1.872 2.602 1.00 86.44 188 TYR A N 1
ATOM 1288 C CA . TYR A 1 188 ? 8.139 2.242 3.748 1.00 86.44 188 TYR A CA 1
ATOM 1289 C C . TYR A 1 188 ? 7.643 3.525 4.432 1.00 86.44 188 TYR A C 1
ATOM 1291 O O . TYR A 1 188 ? 7.549 3.567 5.659 1.00 86.44 188 TYR A O 1
ATOM 1299 N N . GLY A 1 189 ? 7.273 4.541 3.642 1.00 82.06 189 GLY A N 1
ATOM 1300 C CA . GLY A 1 189 ? 6.824 5.850 4.127 1.00 82.06 189 GLY A CA 1
ATOM 1301 C C . GLY A 1 189 ? 7.968 6.761 4.575 1.00 82.06 189 GLY A C 1
ATOM 1302 O O . GLY A 1 189 ? 9.128 6.537 4.243 1.00 82.06 189 GLY A O 1
ATOM 1303 N N . ALA A 1 190 ? 7.647 7.801 5.337 1.00 79.69 190 ALA A N 1
ATOM 1304 C CA . ALA A 1 190 ? 8.633 8.675 5.967 1.00 79.69 190 ALA A CA 1
ATOM 1305 C C . ALA A 1 190 ? 8.554 8.555 7.489 1.00 79.69 190 ALA A C 1
ATOM 1307 O O . ALA A 1 190 ? 7.468 8.429 8.063 1.00 79.69 190 ALA A O 1
ATOM 1308 N N . THR A 1 191 ? 9.703 8.610 8.154 1.00 70.62 191 THR A N 1
ATOM 1309 C CA . THR A 1 191 ? 9.739 8.693 9.617 1.00 70.62 191 THR A CA 1
ATOM 1310 C C . THR A 1 191 ? 9.366 10.115 10.057 1.00 70.62 191 THR A C 1
ATOM 1312 O O . THR A 1 191 ? 9.454 11.066 9.284 1.00 70.62 191 THR A O 1
ATOM 1315 N N . ALA A 1 192 ? 8.866 10.279 11.288 1.00 56.91 192 ALA A N 1
ATOM 1316 C CA . ALA A 1 192 ? 8.280 11.544 11.759 1.00 56.91 192 ALA A CA 1
ATOM 1317 C C . ALA A 1 192 ? 9.254 12.744 11.767 1.00 56.91 192 ALA A C 1
ATOM 1319 O O . ALA A 1 192 ? 8.814 13.887 11.866 1.00 56.91 192 ALA A O 1
ATOM 1320 N N . THR A 1 193 ? 10.554 12.489 11.628 1.00 56.94 193 THR A N 1
ATOM 1321 C CA . THR A 1 193 ? 11.623 13.467 11.415 1.00 56.94 193 THR A CA 1
ATOM 1322 C C . THR A 1 193 ? 12.124 13.354 9.969 1.00 56.94 193 THR A C 1
ATOM 1324 O O . THR A 1 193 ? 13.157 12.724 9.729 1.00 56.94 193 THR A O 1
ATOM 1327 N N . PRO A 1 194 ? 11.413 13.936 8.980 1.00 52.22 194 PRO A N 1
ATOM 1328 C CA . PRO A 1 194 ? 11.774 13.826 7.573 1.00 52.22 194 PRO A CA 1
ATOM 1329 C C . PRO A 1 194 ? 13.012 14.679 7.301 1.00 52.22 194 PRO A C 1
ATOM 1331 O O . PRO A 1 194 ? 12.934 15.798 6.804 1.00 52.22 194 PRO A O 1
ATOM 1334 N N . THR A 1 195 ? 14.187 14.151 7.621 1.00 55.94 195 THR A N 1
ATOM 1335 C CA . THR A 1 195 ? 15.459 14.783 7.250 1.00 55.94 195 THR A CA 1
ATOM 1336 C C . THR A 1 195 ? 15.669 14.752 5.734 1.00 55.94 195 THR A C 1
ATOM 1338 O O . THR A 1 195 ? 16.435 15.557 5.213 1.00 55.94 195 THR A O 1
ATOM 1341 N N . LYS A 1 196 ? 14.964 13.861 5.012 1.00 55.94 196 LYS A N 1
ATOM 1342 C CA . LYS A 1 196 ? 15.126 13.645 3.565 1.00 55.94 196 LYS A CA 1
ATOM 1343 C C . LYS A 1 196 ? 13.831 13.735 2.740 1.00 55.94 196 LYS A C 1
ATOM 1345 O O . LYS A 1 196 ? 13.856 13.431 1.554 1.00 55.94 196 LYS A O 1
ATOM 1350 N N . SER A 1 197 ? 12.728 14.235 3.307 1.00 63.19 197 SER A N 1
ATOM 1351 C CA . SER A 1 197 ? 11.470 14.515 2.577 1.00 63.19 197 SER A CA 1
ATOM 1352 C C . SER A 1 197 ? 10.862 13.309 1.835 1.00 63.19 197 SER A C 1
ATOM 1354 O O . SER A 1 197 ? 10.607 13.384 0.634 1.00 63.19 197 SER A O 1
ATOM 1356 N N . GLY A 1 198 ? 10.637 12.188 2.528 1.00 60.19 198 GLY A N 1
ATOM 1357 C CA . GLY A 1 198 ? 9.805 11.099 2.002 1.00 60.19 198 GLY A CA 1
ATOM 1358 C C . GLY A 1 198 ? 8.299 11.403 2.080 1.00 60.19 198 GLY A C 1
ATOM 1359 O O . GLY A 1 198 ? 7.869 12.314 2.793 1.00 60.19 198 GLY A O 1
ATOM 1360 N N . PHE A 1 199 ? 7.468 10.610 1.397 1.00 72.88 199 PHE A N 1
ATOM 1361 C CA . PHE A 1 199 ? 6.011 10.736 1.518 1.00 72.88 199 PHE A CA 1
ATOM 1362 C C . PHE A 1 199 ? 5.522 10.233 2.884 1.00 72.88 199 PHE A C 1
ATOM 1364 O O . PHE A 1 199 ? 5.592 9.047 3.205 1.00 72.88 199 PHE A O 1
ATOM 1371 N N . THR A 1 200 ? 4.952 11.137 3.680 1.00 78.56 200 THR A N 1
ATOM 1372 C CA . THR A 1 200 ? 4.243 10.803 4.929 1.00 78.56 200 THR A CA 1
ATOM 1373 C C . THR A 1 200 ? 2.810 10.339 4.678 1.00 78.56 200 THR A C 1
ATOM 1375 O O . THR A 1 200 ? 2.196 9.726 5.549 1.00 78.56 200 THR A O 1
ATOM 1378 N N . THR A 1 201 ? 2.265 10.645 3.497 1.00 83.00 201 THR A N 1
ATOM 1379 C CA . THR A 1 201 ? 0.909 10.286 3.081 1.00 83.00 201 THR A CA 1
ATOM 1380 C C . THR A 1 201 ? 0.918 9.784 1.644 1.00 83.00 201 THR A C 1
ATOM 1382 O O . THR A 1 201 ? 1.388 10.483 0.748 1.00 83.00 201 THR A O 1
ATOM 1385 N N . ILE A 1 202 ? 0.339 8.609 1.419 1.00 86.38 202 ILE A N 1
ATOM 1386 C CA . ILE A 1 202 ? 0.052 8.064 0.095 1.00 86.38 202 ILE A CA 1
ATOM 1387 C C . ILE A 1 202 ? -1.409 8.334 -0.221 1.00 86.38 202 ILE A C 1
ATOM 1389 O O . ILE A 1 202 ? -2.302 7.980 0.555 1.00 86.38 202 ILE A O 1
ATOM 1393 N N . GLN A 1 203 ? -1.650 8.980 -1.356 1.00 88.31 203 GLN A N 1
ATOM 1394 C CA . GLN A 1 203 ? -2.991 9.322 -1.801 1.00 88.31 203 GLN A CA 1
ATOM 1395 C C . GLN A 1 203 ? -3.337 8.521 -3.044 1.00 88.31 203 GLN A C 1
ATOM 1397 O O . GLN A 1 203 ? -2.674 8.649 -4.071 1.00 88.31 203 GLN A O 1
ATOM 1402 N N . PHE A 1 204 ? -4.419 7.761 -2.959 1.00 86.69 204 PHE A N 1
ATOM 1403 C CA . PHE A 1 204 ? -5.062 7.194 -4.126 1.00 86.69 204 PHE A CA 1
ATOM 1404 C C . PHE A 1 204 ? -6.171 8.153 -4.605 1.00 86.69 204 PHE A C 1
ATOM 1406 O O . PHE A 1 204 ? -6.997 8.588 -3.791 1.00 86.69 204 PHE A O 1
ATOM 1413 N N . PRO A 1 205 ? -6.157 8.556 -5.887 1.00 81.19 205 PRO A N 1
ATOM 1414 C CA . PRO A 1 205 ? -7.038 9.559 -6.461 1.00 81.19 205 PRO A CA 1
ATOM 1415 C C . PRO A 1 205 ? -8.447 8.999 -6.652 1.00 81.19 205 PRO A C 1
ATOM 1417 O O . PRO A 1 205 ? -8.763 7.877 -6.258 1.00 81.19 205 PRO A O 1
ATOM 1420 N N . ASN A 1 206 ? -9.313 9.827 -7.231 1.00 80.19 206 ASN A N 1
ATOM 1421 C CA . ASN A 1 206 ? -10.700 9.455 -7.442 1.00 80.19 206 ASN A CA 1
ATOM 1422 C C . ASN A 1 206 ? -10.828 8.268 -8.406 1.00 80.19 206 ASN A C 1
ATOM 1424 O O . ASN A 1 206 ? -10.044 8.142 -9.350 1.00 80.19 206 ASN A O 1
ATOM 1428 N N . ASN A 1 207 ? -11.873 7.464 -8.200 1.00 80.56 207 ASN A N 1
ATOM 1429 C CA . ASN A 1 207 ? -12.242 6.329 -9.055 1.00 80.56 207 ASN A CA 1
ATOM 1430 C C . ASN A 1 207 ? -11.217 5.186 -9.111 1.00 80.56 207 ASN A C 1
ATOM 1432 O O . ASN A 1 207 ? -11.187 4.436 -10.086 1.00 80.56 207 ASN A O 1
ATOM 1436 N N . ILE A 1 208 ? -10.380 5.020 -8.083 1.00 82.25 208 ILE A N 1
ATOM 1437 C CA . ILE A 1 208 ? -9.481 3.868 -8.038 1.00 82.25 208 ILE A CA 1
ATOM 1438 C C . ILE A 1 208 ? -10.254 2.589 -7.699 1.00 82.25 208 ILE A C 1
ATOM 1440 O O . ILE A 1 208 ? -10.927 2.520 -6.675 1.00 82.25 208 ILE A O 1
ATOM 1444 N N . ASN A 1 209 ? -10.127 1.553 -8.524 1.00 83.88 209 ASN A N 1
ATOM 1445 C CA . ASN A 1 209 ? -10.485 0.194 -8.130 1.00 83.88 209 ASN A CA 1
ATOM 1446 C C . ASN A 1 209 ? -9.194 -0.547 -7.771 1.00 83.88 209 ASN A C 1
ATOM 1448 O O . ASN A 1 209 ? -8.274 -0.605 -8.589 1.00 83.88 209 ASN A O 1
ATOM 1452 N N . LEU A 1 210 ? -9.091 -1.028 -6.533 1.00 89.75 210 LEU A N 1
ATOM 1453 C CA . LEU A 1 210 ? -7.883 -1.660 -6.011 1.00 89.75 210 LEU A CA 1
ATOM 1454 C C . LEU A 1 210 ? -8.250 -2.876 -5.163 1.00 89.75 210 LEU A C 1
ATOM 1456 O O . LEU A 1 210 ? -8.743 -2.726 -4.045 1.00 89.75 210 LEU A O 1
ATOM 1460 N N . ALA A 1 211 ? -7.930 -4.068 -5.666 1.00 91.56 211 ALA A N 1
ATOM 1461 C CA . ALA A 1 211 ? -7.957 -5.297 -4.883 1.00 91.56 211 ALA A CA 1
ATOM 1462 C C . ALA A 1 211 ? -6.535 -5.655 -4.418 1.00 91.56 211 ALA A C 1
ATOM 1464 O O . ALA A 1 211 ? -5.762 -6.219 -5.197 1.00 91.56 211 ALA A O 1
ATOM 1465 N N . ALA A 1 212 ? -6.166 -5.297 -3.183 1.00 92.62 212 ALA A N 1
ATOM 1466 C CA . ALA A 1 212 ? -4.797 -5.457 -2.682 1.00 92.62 212 ALA A CA 1
ATOM 1467 C C . ALA A 1 212 ? -4.699 -5.561 -1.152 1.00 92.62 212 ALA A C 1
ATOM 1469 O O . ALA A 1 212 ? -5.558 -5.074 -0.414 1.00 92.62 212 ALA A O 1
ATOM 1470 N N . ALA A 1 213 ? -3.594 -6.126 -0.671 1.00 90.88 213 ALA A N 1
ATOM 1471 C CA . ALA A 1 213 ? -3.133 -5.962 0.703 1.00 90.88 213 ALA A CA 1
ATOM 1472 C C . ALA A 1 213 ? -2.109 -4.818 0.772 1.00 90.88 213 ALA A C 1
ATOM 1474 O O . ALA A 1 213 ? -1.147 -4.800 0.008 1.00 90.88 213 ALA A O 1
ATOM 1475 N N . ILE A 1 214 ? -2.295 -3.863 1.684 1.00 91.44 214 ILE A N 1
ATOM 1476 C CA . ILE A 1 214 ? -1.413 -2.700 1.847 1.00 91.44 214 ILE A CA 1
ATOM 1477 C C . ILE A 1 214 ? -0.788 -2.718 3.237 1.00 91.44 214 ILE A C 1
ATOM 1479 O O . ILE A 1 214 ? -1.495 -2.781 4.243 1.00 91.44 214 ILE A O 1
ATOM 1483 N N . TYR A 1 215 ? 0.533 -2.591 3.293 1.00 89.50 215 TYR A N 1
ATOM 1484 C CA . TYR A 1 215 ? 1.298 -2.444 4.524 1.00 89.50 215 TYR A CA 1
ATOM 1485 C C . TYR A 1 215 ? 2.162 -1.184 4.463 1.00 89.50 215 TYR A C 1
ATOM 1487 O O . TYR A 1 215 ? 3.050 -1.072 3.620 1.00 89.50 215 TYR A O 1
ATOM 1495 N N . SER A 1 216 ? 1.894 -0.220 5.343 1.00 89.31 216 SER A N 1
ATOM 1496 C CA . SER A 1 216 ? 2.633 1.039 5.427 1.00 89.31 216 SER A CA 1
ATOM 1497 C C . SER A 1 216 ? 2.690 1.603 6.852 1.00 89.31 216 SER A C 1
ATOM 1499 O O . SER A 1 216 ? 1.992 2.564 7.185 1.00 89.31 216 SER A O 1
ATOM 1501 N N . PRO A 1 217 ? 3.518 1.023 7.734 1.00 84.50 217 PRO A N 1
ATOM 1502 C CA . PRO A 1 217 ? 3.500 1.334 9.162 1.00 84.50 217 PRO A CA 1
ATOM 1503 C C . PRO A 1 217 ? 3.880 2.787 9.471 1.00 84.50 217 PRO A C 1
ATOM 1505 O O . PRO A 1 217 ? 3.461 3.312 10.499 1.00 84.50 217 PRO A O 1
ATOM 1508 N N . ASN A 1 218 ? 4.620 3.458 8.577 1.00 84.62 218 ASN A N 1
ATOM 1509 C CA . ASN A 1 218 ? 5.064 4.839 8.780 1.00 84.62 218 ASN A CA 1
ATOM 1510 C C . ASN A 1 218 ? 4.335 5.872 7.906 1.00 84.62 218 ASN A C 1
ATOM 1512 O O . ASN A 1 218 ? 4.534 7.067 8.122 1.00 84.62 218 ASN A O 1
ATOM 1516 N N . ALA A 1 219 ? 3.475 5.464 6.963 1.00 87.62 219 ALA A N 1
ATOM 1517 C CA . ALA A 1 219 ? 2.711 6.402 6.137 1.00 87.62 219 ALA A CA 1
ATOM 1518 C C . ALA A 1 219 ? 1.211 6.364 6.447 1.00 87.62 219 ALA A C 1
ATOM 1520 O O . ALA A 1 219 ? 0.641 5.342 6.832 1.00 87.62 219 ALA A O 1
ATOM 1521 N N . ALA A 1 220 ? 0.557 7.503 6.247 1.00 90.50 220 ALA A N 1
ATOM 1522 C CA . ALA A 1 220 ? -0.890 7.571 6.160 1.00 90.50 220 ALA A CA 1
ATOM 1523 C C . ALA A 1 220 ? -1.345 7.130 4.761 1.00 90.50 220 ALA A C 1
ATOM 1525 O O . ALA A 1 220 ? -0.765 7.542 3.759 1.00 90.50 220 ALA A O 1
ATOM 1526 N N . ILE A 1 221 ? -2.411 6.342 4.678 1.00 91.12 221 ILE A N 1
ATOM 1527 C CA . ILE A 1 221 ? -3.055 5.980 3.414 1.00 91.12 221 ILE A CA 1
ATOM 1528 C C . ILE A 1 221 ? -4.368 6.745 3.307 1.00 91.12 221 ILE A C 1
ATOM 1530 O O . ILE A 1 221 ? -5.192 6.712 4.220 1.00 91.12 221 ILE A O 1
ATOM 1534 N N . THR A 1 222 ? -4.569 7.443 2.195 1.00 90.81 222 THR A N 1
ATOM 1535 C CA . THR A 1 222 ? -5.811 8.163 1.912 1.00 90.81 222 THR A CA 1
ATOM 1536 C C . THR A 1 222 ? -6.389 7.715 0.583 1.00 90.81 222 THR A C 1
ATOM 1538 O O . THR A 1 222 ? -5.757 7.887 -0.454 1.00 90.81 222 THR A O 1
ATOM 1541 N N . PHE A 1 223 ? -7.616 7.208 0.607 1.00 88.31 223 PHE A N 1
ATOM 1542 C CA . PHE A 1 223 ? -8.417 6.980 -0.592 1.00 88.31 223 PHE A CA 1
ATOM 1543 C C . PHE A 1 223 ? -9.377 8.154 -0.775 1.00 88.31 223 PHE A C 1
ATOM 1545 O O . PHE A 1 223 ? -10.134 8.479 0.145 1.00 88.31 223 PHE A O 1
ATOM 1552 N N . LYS A 1 224 ? -9.306 8.818 -1.933 1.00 86.25 224 LYS A N 1
ATOM 1553 C CA . LYS A 1 224 ? -10.235 9.890 -2.320 1.00 86.25 224 LYS A CA 1
ATOM 1554 C C . LYS A 1 224 ? -11.525 9.310 -2.930 1.00 86.25 224 LYS A C 1
ATOM 1556 O O . LYS A 1 224 ? -11.717 8.100 -2.975 1.00 86.25 224 LYS A O 1
ATOM 1561 N N . ASN A 1 225 ? -12.421 10.200 -3.356 1.00 80.62 225 ASN A N 1
ATOM 1562 C CA . ASN A 1 225 ? -13.813 9.890 -3.672 1.00 80.62 225 ASN A CA 1
ATOM 1563 C C . ASN A 1 225 ? -13.982 8.862 -4.802 1.00 80.62 225 ASN A C 1
ATOM 1565 O O . ASN A 1 225 ? -13.253 8.882 -5.792 1.00 80.62 225 ASN A O 1
ATOM 1569 N N . TYR A 1 226 ? -15.036 8.049 -4.694 1.00 74.75 226 TYR A N 1
ATOM 1570 C CA . TYR A 1 226 ? -15.540 7.155 -5.749 1.00 74.75 226 TYR A CA 1
ATOM 1571 C C . TYR A 1 226 ? -14.636 5.969 -6.116 1.00 74.75 226 TYR A C 1
ATOM 1573 O O . TYR A 1 226 ? -14.854 5.327 -7.138 1.00 74.75 226 TYR A O 1
ATOM 1581 N N . GLY A 1 227 ? -13.641 5.648 -5.288 1.00 74.12 227 GLY A N 1
ATOM 1582 C CA . GLY A 1 227 ? -12.908 4.392 -5.419 1.00 74.12 227 GLY A CA 1
ATOM 1583 C C . GLY A 1 227 ? -13.700 3.188 -4.904 1.00 74.12 227 GLY A C 1
ATOM 1584 O O . GLY A 1 227 ? -14.735 3.331 -4.263 1.00 74.12 227 GLY A O 1
ATOM 1585 N N . THR A 1 228 ? -13.210 1.987 -5.182 1.00 82.12 228 THR A N 1
ATOM 1586 C CA . THR A 1 228 ? -13.545 0.765 -4.450 1.00 82.12 228 THR A CA 1
ATOM 1587 C C . THR A 1 228 ? -12.233 0.101 -4.078 1.00 82.12 228 THR A C 1
ATOM 1589 O O . THR A 1 228 ? -11.470 -0.339 -4.934 1.00 82.12 228 THR A O 1
ATOM 1592 N N . PHE A 1 229 ? -11.949 0.062 -2.783 1.00 88.12 229 PHE A N 1
ATOM 1593 C CA . PHE A 1 229 ? -10.888 -0.779 -2.251 1.00 88.12 229 PHE A CA 1
ATOM 1594 C C . PHE A 1 229 ? -11.492 -2.127 -1.861 1.00 88.12 229 PHE A C 1
ATOM 1596 O O . PHE A 1 229 ? -12.590 -2.158 -1.311 1.00 88.12 229 PHE A O 1
ATOM 1603 N N . THR A 1 230 ? -10.798 -3.221 -2.152 1.00 88.38 230 THR A N 1
ATOM 1604 C CA . THR A 1 230 ? -11.115 -4.571 -1.681 1.00 88.38 230 THR A CA 1
ATOM 1605 C C . THR A 1 230 ? -9.845 -5.187 -1.128 1.00 88.38 230 THR A C 1
ATOM 1607 O O . THR A 1 230 ? -8.882 -5.417 -1.851 1.00 88.38 230 THR A O 1
ATOM 1610 N N . GLY A 1 231 ? -9.807 -5.439 0.172 1.00 88.69 231 GLY A N 1
ATOM 1611 C CA . GLY A 1 231 ? -8.635 -6.038 0.791 1.00 88.69 231 GLY A CA 1
ATOM 1612 C C . GLY A 1 231 ? -8.425 -5.566 2.213 1.00 88.69 231 GLY A C 1
ATOM 1613 O O . GLY A 1 231 ? -9.371 -5.501 2.994 1.00 88.69 231 GLY A O 1
ATOM 1614 N N . GLY A 1 232 ? -7.167 -5.320 2.565 1.00 86.25 232 GLY A N 1
ATOM 1615 C CA . GLY A 1 232 ? -6.731 -5.100 3.937 1.00 86.25 232 GLY A CA 1
ATOM 1616 C C . GLY A 1 232 ? -5.609 -4.082 3.973 1.00 86.25 232 GLY A C 1
ATOM 1617 O O . GLY A 1 232 ? -4.719 -4.099 3.127 1.00 86.25 232 GLY A O 1
ATOM 1618 N N . ILE A 1 233 ? -5.679 -3.174 4.941 1.00 88.50 233 ILE A N 1
ATOM 1619 C CA . ILE A 1 233 ? -4.722 -2.082 5.097 1.00 88.50 233 ILE A CA 1
ATOM 1620 C C . ILE A 1 233 ? -4.202 -2.125 6.521 1.00 88.50 233 ILE A C 1
ATOM 1622 O O . ILE A 1 233 ? -4.974 -2.141 7.477 1.00 88.50 233 ILE A O 1
ATOM 1626 N N . SER A 1 234 ? -2.887 -2.092 6.643 1.00 87.75 234 SER A N 1
ATOM 1627 C CA . SER A 1 234 ? -2.174 -1.903 7.892 1.00 87.75 234 SER A CA 1
ATOM 1628 C C . SER A 1 234 ? -1.264 -0.697 7.715 1.00 87.75 234 SER A C 1
ATOM 1630 O O . SER A 1 234 ? -0.310 -0.747 6.943 1.00 87.75 234 SER A O 1
ATOM 1632 N N . ALA A 1 235 ? -1.602 0.427 8.344 1.00 87.81 235 ALA A N 1
ATOM 1633 C CA . ALA A 1 235 ? -0.879 1.676 8.142 1.00 87.81 235 ALA A CA 1
ATOM 1634 C C . ALA A 1 235 ? -0.887 2.565 9.387 1.00 87.81 235 ALA A C 1
ATOM 1636 O O . ALA A 1 235 ? -1.679 2.340 10.303 1.00 87.81 235 ALA A O 1
ATOM 1637 N N . LYS A 1 236 ? -0.046 3.609 9.396 1.00 86.88 236 LYS A N 1
ATOM 1638 C CA . LYS A 1 236 ? -0.002 4.605 10.485 1.00 86.88 236 LYS A CA 1
ATOM 1639 C C . LYS A 1 236 ? -1.358 5.275 10.705 1.00 86.88 236 LYS A C 1
ATOM 1641 O O . LYS A 1 236 ? -1.772 5.519 11.834 1.00 86.88 236 LYS A O 1
ATOM 1646 N N . ALA A 1 237 ? -2.021 5.610 9.604 1.00 88.62 237 ALA A N 1
ATOM 1647 C CA . ALA A 1 237 ? -3.361 6.169 9.582 1.00 88.62 237 ALA A CA 1
ATOM 1648 C C . ALA A 1 237 ? -4.049 5.767 8.278 1.00 88.62 237 ALA A C 1
ATOM 1650 O O . ALA A 1 237 ? -3.396 5.655 7.240 1.00 88.62 237 ALA A O 1
ATOM 1651 N N . VAL A 1 238 ? -5.367 5.580 8.318 1.00 89.25 238 VAL A N 1
ATOM 1652 C CA . VAL A 1 238 ? -6.164 5.249 7.134 1.00 89.25 238 VAL A CA 1
ATOM 1653 C C . VAL A 1 238 ? -7.348 6.202 7.050 1.00 89.25 238 VAL A C 1
ATOM 1655 O O . VAL A 1 238 ? -8.192 6.248 7.945 1.00 89.25 238 VAL A O 1
ATOM 1658 N N . THR A 1 239 ? -7.416 6.952 5.954 1.00 91.00 239 THR A N 1
ATOM 1659 C CA . THR A 1 239 ? -8.550 7.812 5.615 1.00 91.00 239 THR A CA 1
ATOM 1660 C C . THR A 1 239 ? -9.237 7.257 4.380 1.00 91.00 239 THR A C 1
ATOM 1662 O O . THR A 1 239 ? -8.617 7.080 3.334 1.00 91.00 239 THR A O 1
ATOM 1665 N N . LEU A 1 240 ? -10.535 7.004 4.495 1.00 88.19 240 LEU A N 1
ATOM 1666 C CA . LEU A 1 240 ? -11.360 6.483 3.411 1.00 88.19 240 LEU A CA 1
ATOM 1667 C C . LEU A 1 240 ? -12.476 7.477 3.157 1.00 88.19 240 LEU A C 1
ATOM 1669 O O . LEU A 1 240 ? -13.254 7.769 4.073 1.00 88.19 240 LEU A O 1
ATOM 1673 N N . LYS A 1 241 ? -12.510 8.011 1.937 1.00 85.31 241 LYS A N 1
ATOM 1674 C CA . LYS A 1 241 ? -13.523 8.962 1.496 1.00 85.31 241 LYS A CA 1
ATOM 1675 C C . LYS A 1 241 ? -14.406 8.308 0.443 1.00 85.31 241 LYS A C 1
ATOM 1677 O O . LYS A 1 241 ? -14.061 8.328 -0.732 1.00 85.31 241 LYS A O 1
ATOM 1682 N N . ASN A 1 242 ? -15.560 7.802 0.882 1.00 71.44 242 ASN A N 1
ATOM 1683 C CA . ASN A 1 242 ? -16.573 7.102 0.083 1.00 71.44 242 ASN A CA 1
ATOM 1684 C C . ASN A 1 242 ? -16.133 5.716 -0.442 1.00 71.44 242 ASN A C 1
ATOM 1686 O O . ASN A 1 242 ? -15.087 5.589 -1.069 1.00 71.44 242 ASN A O 1
ATOM 1690 N N . ASN A 1 243 ? -16.979 4.699 -0.220 1.00 67.00 243 ASN A N 1
ATOM 1691 C CA . ASN A 1 243 ? -16.918 3.337 -0.782 1.00 67.00 243 ASN A CA 1
ATOM 1692 C C . ASN A 1 243 ? -15.569 2.590 -0.651 1.00 67.00 243 ASN A C 1
ATOM 1694 O O . ASN A 1 243 ? -14.825 2.400 -1.605 1.00 67.00 243 ASN A O 1
ATOM 1698 N N . ALA A 1 244 ? -15.286 2.046 0.528 1.00 69.12 244 ALA A N 1
ATOM 1699 C CA . ALA A 1 244 ? -14.347 0.929 0.670 1.00 69.12 244 ALA A CA 1
ATOM 1700 C C . ALA A 1 244 ? -15.136 -0.340 1.003 1.00 69.12 244 ALA A C 1
ATOM 1702 O O . ALA A 1 244 ? -16.214 -0.223 1.577 1.00 69.12 244 ALA A O 1
ATOM 1703 N N . SER A 1 245 ? -14.611 -1.515 0.654 1.00 71.38 245 SER A N 1
ATOM 1704 C CA . SER A 1 245 ? -15.086 -2.822 1.113 1.00 71.38 245 SER A CA 1
ATOM 1705 C C . SER A 1 245 ? -13.880 -3.634 1.591 1.00 71.38 245 SER A C 1
ATOM 1707 O O . SER A 1 245 ? -12.790 -3.544 1.030 1.00 71.38 245 SER A O 1
ATOM 1709 N N . TRP A 1 246 ? -14.027 -4.402 2.665 1.00 73.75 246 TRP A N 1
ATOM 1710 C CA . TRP A 1 246 ? -12.932 -5.232 3.165 1.00 73.75 246 TRP A CA 1
ATOM 1711 C C . TRP A 1 246 ? -13.181 -6.687 2.832 1.00 73.75 246 TRP A C 1
ATOM 1713 O O . TRP A 1 246 ? -14.307 -7.180 2.904 1.00 73.75 246 TRP A O 1
ATOM 1723 N N . ASP A 1 247 ? -12.098 -7.382 2.510 1.00 74.94 247 ASP A N 1
ATOM 1724 C CA . ASP A 1 247 ? -12.165 -8.762 2.063 1.00 74.94 247 ASP A CA 1
ATOM 1725 C C . ASP A 1 247 ? -11.819 -9.731 3.196 1.00 74.94 247 ASP A C 1
ATOM 1727 O O . ASP A 1 247 ? -10.741 -9.658 3.794 1.00 74.94 247 ASP A O 1
ATOM 1731 N N . ASN A 1 248 ? -12.726 -10.665 3.482 1.00 75.19 248 ASN A N 1
ATOM 1732 C CA . ASN A 1 248 ? -12.540 -11.657 4.539 1.00 75.19 248 ASN A CA 1
ATOM 1733 C C . ASN A 1 248 ? -11.397 -12.645 4.247 1.00 75.19 248 ASN A C 1
ATOM 1735 O O . ASN A 1 248 ? -10.862 -13.234 5.184 1.00 75.19 248 ASN A O 1
ATOM 1739 N N . ARG A 1 249 ? -10.955 -12.790 2.989 1.00 78.19 249 ARG A N 1
ATOM 1740 C CA . ARG A 1 249 ? -9.820 -13.653 2.613 1.00 78.19 249 ARG A CA 1
ATOM 1741 C C . ARG A 1 249 ? -8.491 -13.176 3.194 1.00 78.19 249 ARG A C 1
ATOM 1743 O O . ARG A 1 249 ? -7.510 -13.917 3.145 1.00 78.19 249 ARG A O 1
ATOM 1750 N N . LEU A 1 250 ? -8.448 -11.959 3.738 1.00 75.69 250 LEU A N 1
ATOM 1751 C CA . LEU A 1 250 ? -7.298 -11.431 4.467 1.00 75.69 250 LEU A CA 1
ATOM 1752 C C . LEU A 1 250 ? -7.389 -11.619 5.986 1.00 75.69 250 LEU A C 1
ATOM 1754 O O . LEU A 1 250 ? -6.481 -11.205 6.707 1.00 75.69 250 LEU A O 1
ATOM 1758 N N . GLN A 1 251 ? -8.445 -12.246 6.506 1.00 72.62 251 GLN A N 1
ATOM 1759 C CA . GLN A 1 251 ? -8.515 -12.575 7.925 1.00 72.62 251 GLN A CA 1
ATOM 1760 C C . GLN A 1 251 ? -7.403 -13.572 8.282 1.00 72.62 251 GLN A C 1
ATOM 1762 O O . GLN A 1 251 ? -7.302 -14.644 7.693 1.00 72.62 251 GLN A O 1
ATOM 1767 N N . GLY A 1 252 ? -6.539 -13.201 9.231 1.00 68.56 252 GLY A N 1
ATOM 1768 C CA . GLY A 1 252 ? -5.365 -14.004 9.588 1.00 68.56 252 GLY A CA 1
ATOM 1769 C C . GLY A 1 252 ? -4.267 -14.021 8.520 1.00 68.56 252 GLY A C 1
ATOM 1770 O O . GLY A 1 252 ? -3.300 -14.764 8.666 1.00 68.56 252 GLY A O 1
ATOM 1771 N N . PHE A 1 253 ? -4.385 -13.210 7.460 1.00 72.31 253 PHE A N 1
ATOM 1772 C CA . PHE A 1 253 ? -3.317 -13.055 6.484 1.00 72.31 253 PHE A CA 1
ATOM 1773 C C . PHE A 1 253 ? -2.121 -12.383 7.148 1.00 72.31 253 PHE A C 1
ATOM 1775 O O . PHE A 1 253 ? -2.157 -11.209 7.519 1.00 72.31 253 PHE A O 1
ATOM 1782 N N . THR A 1 254 ? -1.051 -13.147 7.283 1.00 68.62 254 THR A N 1
ATOM 1783 C CA . THR A 1 254 ? 0.260 -12.641 7.647 1.00 68.62 254 THR A CA 1
ATOM 1784 C C . THR A 1 254 ? 1.053 -12.442 6.367 1.00 68.62 254 THR A C 1
ATOM 1786 O O . THR A 1 254 ? 1.073 -13.299 5.480 1.00 68.62 254 THR A O 1
ATOM 1789 N N . LEU A 1 255 ? 1.703 -11.286 6.245 1.00 63.19 255 LEU A N 1
ATOM 1790 C CA . LEU A 1 255 ? 2.708 -11.117 5.207 1.00 63.19 255 LEU A CA 1
ATOM 1791 C C . LEU A 1 255 ? 3.830 -12.104 5.511 1.00 63.19 255 LEU A C 1
ATOM 1793 O O . LEU A 1 255 ? 4.457 -12.012 6.566 1.00 63.19 255 LEU A O 1
ATOM 1797 N N . ALA A 1 256 ? 4.019 -13.078 4.621 1.00 55.34 256 ALA A N 1
ATOM 1798 C CA . ALA A 1 256 ? 5.048 -14.089 4.786 1.00 55.34 256 ALA A CA 1
ATOM 1799 C C . ALA A 1 256 ? 6.398 -13.389 4.966 1.00 55.34 256 ALA A C 1
ATOM 1801 O O . ALA A 1 256 ? 6.816 -12.621 4.108 1.00 55.34 256 ALA A O 1
ATOM 1802 N N . THR A 1 257 ? 7.075 -13.640 6.083 1.00 46.84 257 THR A N 1
ATOM 1803 C CA . THR A 1 257 ? 8.418 -13.105 6.356 1.00 46.84 257 THR A CA 1
ATOM 1804 C C . THR A 1 257 ? 9.472 -13.708 5.429 1.00 46.84 257 THR A C 1
ATOM 1806 O O . THR A 1 257 ? 10.561 -13.164 5.284 1.00 46.84 257 THR A O 1
ATOM 1809 N N . THR A 1 258 ? 9.127 -14.810 4.761 1.00 40.75 258 THR A N 1
ATOM 1810 C CA . THR A 1 258 ? 9.930 -15.496 3.753 1.00 40.75 258 THR A CA 1
ATOM 1811 C C . THR A 1 258 ? 9.134 -15.535 2.451 1.00 40.75 258 THR A C 1
ATOM 1813 O O . THR A 1 258 ? 8.067 -16.150 2.383 1.00 40.75 258 THR A O 1
ATOM 1816 N N . LEU A 1 259 ? 9.630 -14.865 1.409 1.00 41.31 259 LEU A N 1
ATOM 1817 C CA . LEU A 1 259 ? 9.055 -14.943 0.068 1.00 41.31 259 LEU A CA 1
ATOM 1818 C C . LEU A 1 259 ? 9.250 -16.367 -0.462 1.00 41.31 259 LEU A C 1
ATOM 1820 O O . LEU A 1 259 ? 10.310 -16.723 -0.969 1.00 41.31 259 LEU A O 1
ATOM 1824 N N . VAL A 1 260 ? 8.223 -17.206 -0.332 1.00 35.66 260 VAL A N 1
ATOM 1825 C CA . VAL A 1 260 ? 8.191 -18.491 -1.029 1.00 35.66 260 VAL A CA 1
ATOM 1826 C C . VAL A 1 260 ? 7.937 -18.181 -2.500 1.00 35.66 260 VAL A C 1
ATOM 1828 O O . VAL A 1 260 ? 6.805 -17.916 -2.907 1.00 35.66 260 VAL A O 1
ATOM 1831 N N . TYR A 1 261 ? 9.005 -18.160 -3.294 1.00 38.97 261 TYR A N 1
ATOM 1832 C CA . TYR A 1 261 ? 8.908 -18.099 -4.745 1.00 38.97 261 TYR A CA 1
ATOM 1833 C C . TYR A 1 261 ? 8.137 -19.329 -5.234 1.00 38.97 261 TYR A C 1
ATOM 1835 O O . TYR A 1 261 ? 8.625 -20.458 -5.175 1.00 38.97 261 TYR A O 1
ATOM 1843 N N . TYR A 1 262 ? 6.920 -19.122 -5.730 1.00 35.72 262 TYR A N 1
ATOM 1844 C CA . TYR A 1 262 ? 6.218 -20.156 -6.478 1.00 35.72 262 TYR A CA 1
ATOM 1845 C C . TYR A 1 262 ? 6.789 -20.162 -7.899 1.00 35.72 262 TYR A C 1
ATOM 1847 O O . TYR A 1 262 ? 6.747 -19.144 -8.589 1.00 35.72 262 TYR A O 1
ATOM 1855 N N . ARG A 1 263 ? 7.340 -21.298 -8.349 1.00 37.84 263 ARG A N 1
ATOM 1856 C CA . ARG A 1 263 ? 7.756 -21.464 -9.752 1.00 37.84 263 ARG A CA 1
ATOM 1857 C C . ARG A 1 263 ? 6.515 -21.348 -10.641 1.00 37.84 263 ARG A C 1
ATOM 1859 O O . ARG A 1 263 ? 5.683 -22.248 -10.642 1.00 37.84 263 ARG A O 1
ATOM 1866 N N . GLY A 1 264 ? 6.392 -20.244 -11.379 1.00 35.81 264 GLY A N 1
ATOM 1867 C CA . GLY A 1 264 ? 5.244 -19.985 -12.258 1.00 35.81 264 GLY A CA 1
ATOM 1868 C C . GLY A 1 264 ? 5.221 -20.837 -13.532 1.00 35.81 264 GLY A C 1
ATOM 1869 O O . GLY A 1 264 ? 4.158 -21.044 -14.105 1.00 35.81 264 GLY A O 1
ATOM 1870 N N . ALA A 1 265 ? 6.373 -21.354 -13.966 1.00 41.34 265 ALA A N 1
ATOM 1871 C CA . ALA A 1 265 ? 6.482 -22.314 -15.059 1.00 41.34 265 ALA A CA 1
ATOM 1872 C C . ALA A 1 265 ? 7.850 -23.009 -15.027 1.00 41.34 265 ALA A C 1
ATOM 1874 O O . ALA A 1 265 ? 8.851 -22.411 -14.630 1.00 41.34 265 ALA A O 1
ATOM 1875 N N . TRP A 1 266 ? 7.902 -24.253 -15.503 1.00 40.62 266 TRP A N 1
ATOM 1876 C CA . TRP A 1 266 ? 9.146 -24.864 -15.960 1.00 40.62 266 TRP A CA 1
ATOM 1877 C C . TRP A 1 266 ? 9.379 -24.438 -17.407 1.00 40.62 266 TRP A C 1
ATOM 1879 O O . TRP A 1 266 ? 8.537 -24.688 -18.268 1.00 40.62 266 TRP A O 1
ATOM 1889 N N . ARG A 1 267 ? 10.519 -23.804 -17.691 1.00 41.66 267 ARG A N 1
ATOM 1890 C CA . ARG A 1 267 ? 10.992 -23.618 -19.065 1.00 41.66 267 ARG A CA 1
ATOM 1891 C C . ARG A 1 267 ? 12.155 -24.575 -19.267 1.00 41.66 267 ARG A C 1
ATOM 1893 O O . ARG A 1 267 ? 13.218 -24.380 -18.689 1.00 41.66 267 ARG A O 1
ATOM 1900 N N . GLN A 1 268 ? 11.932 -25.638 -20.033 1.00 48.62 268 GLN A N 1
ATOM 1901 C CA . GLN A 1 268 ? 13.003 -26.550 -20.420 1.00 48.62 268 GLN A CA 1
ATOM 1902 C C . GLN A 1 268 ? 13.995 -25.760 -21.282 1.00 48.62 268 GLN A C 1
ATOM 1904 O O . GLN A 1 268 ? 13.619 -25.261 -22.345 1.00 48.62 268 GLN A O 1
ATOM 1909 N N . CYS A 1 269 ? 15.235 -25.586 -20.809 1.00 52.16 269 CYS A N 1
ATOM 1910 C CA . CYS A 1 269 ? 16.287 -25.000 -21.636 1.00 52.16 269 CYS A CA 1
ATOM 1911 C C . CYS A 1 269 ? 16.452 -25.929 -22.852 1.00 52.16 269 CYS A C 1
ATOM 1913 O O . CYS A 1 269 ? 16.698 -27.125 -22.697 1.00 52.16 269 CYS A O 1
ATOM 1915 N N . SER A 1 270 ? 16.239 -25.405 -24.063 1.00 53.56 270 SER A N 1
ATOM 1916 C CA . SER A 1 270 ? 16.520 -26.162 -25.283 1.00 53.56 270 SER A CA 1
ATOM 1917 C C . SER A 1 270 ? 18.018 -26.434 -25.318 1.00 53.56 270 SER A C 1
ATOM 1919 O O . SER A 1 270 ? 18.814 -25.497 -25.339 1.00 53.56 270 SER A O 1
ATOM 1921 N N . THR A 1 271 ? 18.408 -27.704 -25.370 1.00 51.19 271 THR A N 1
ATOM 1922 C CA . THR A 1 271 ? 19.804 -28.152 -25.508 1.00 51.19 271 THR A CA 1
ATOM 1923 C C . THR A 1 271 ? 20.411 -27.811 -26.876 1.00 51.19 271 THR A C 1
ATOM 1925 O O . THR A 1 271 ? 21.497 -28.276 -27.198 1.00 51.19 271 THR A O 1
ATOM 1928 N N . THR A 1 272 ? 19.713 -27.026 -27.703 1.00 55.94 272 THR A N 1
ATOM 1929 C CA . THR A 1 272 ? 20.009 -26.850 -29.133 1.00 55.94 272 THR A CA 1
ATOM 1930 C C . THR A 1 272 ? 20.342 -25.409 -29.524 1.00 55.94 272 THR A C 1
ATOM 1932 O O . THR A 1 272 ? 20.342 -25.081 -30.708 1.00 55.94 272 THR A O 1
ATOM 1935 N N . ALA A 1 273 ? 20.624 -24.522 -28.565 1.00 52.44 273 ALA A N 1
ATOM 1936 C CA . ALA A 1 273 ? 21.143 -23.198 -28.897 1.00 52.44 273 ALA A CA 1
ATOM 1937 C C . ALA A 1 273 ? 22.653 -23.289 -29.166 1.00 52.44 273 ALA A C 1
ATOM 1939 O O . ALA A 1 273 ? 23.439 -23.566 -28.262 1.00 52.44 273 ALA A O 1
ATOM 1940 N N . ALA A 1 274 ? 23.053 -23.056 -30.418 1.00 54.62 274 ALA A N 1
ATOM 1941 C CA . ALA A 1 274 ? 24.451 -22.867 -30.775 1.00 54.62 274 ALA A CA 1
ATOM 1942 C C . ALA A 1 274 ? 25.028 -21.704 -29.953 1.00 54.62 274 ALA A C 1
ATOM 1944 O O . ALA A 1 274 ? 24.505 -20.588 -29.965 1.00 54.62 274 ALA A O 1
ATOM 1945 N N . VAL A 1 275 ? 26.093 -21.989 -29.208 1.00 50.09 275 VAL A N 1
ATOM 1946 C CA . VAL A 1 275 ? 26.763 -21.024 -28.341 1.00 50.09 275 VAL A CA 1
ATOM 1947 C C . VAL A 1 275 ? 27.563 -20.068 -29.226 1.00 50.09 275 VAL A C 1
ATOM 1949 O O . VAL A 1 275 ? 28.707 -20.339 -29.577 1.00 50.09 275 VAL A O 1
ATOM 1952 N N . THR A 1 276 ? 26.960 -18.952 -29.630 1.00 56.41 276 THR A N 1
ATOM 1953 C CA . THR A 1 276 ? 27.721 -17.815 -30.167 1.00 56.41 276 THR A CA 1
ATOM 1954 C C . THR A 1 276 ? 28.073 -16.893 -28.992 1.00 56.41 276 THR A C 1
ATOM 1956 O O . THR A 1 276 ? 27.166 -16.484 -28.266 1.00 56.41 276 THR A O 1
ATOM 1959 N N . PRO A 1 277 ? 29.357 -16.558 -28.762 1.00 50.16 277 PRO A N 1
ATOM 1960 C CA . PRO A 1 277 ? 29.847 -15.945 -27.518 1.00 50.16 277 PRO A CA 1
ATOM 1961 C C . PRO A 1 277 ? 29.418 -14.483 -27.271 1.00 50.16 277 PRO A C 1
ATOM 1963 O O . PRO A 1 277 ? 29.974 -13.822 -26.401 1.00 50.16 277 PRO A O 1
ATOM 1966 N N . THR A 1 278 ? 28.436 -13.954 -28.003 1.00 48.34 278 THR A N 1
ATOM 1967 C CA . THR A 1 278 ? 28.018 -12.544 -27.926 1.00 48.34 278 THR A CA 1
ATOM 1968 C C . THR A 1 278 ? 26.594 -12.323 -27.415 1.00 48.34 278 THR A C 1
ATOM 1970 O O . THR A 1 278 ? 26.185 -11.174 -27.270 1.00 48.34 278 THR A O 1
ATOM 1973 N N . THR A 1 279 ? 25.828 -13.371 -27.093 1.00 45.91 279 THR A N 1
ATOM 1974 C CA . THR A 1 279 ? 24.460 -13.216 -26.559 1.00 45.91 279 THR A CA 1
ATOM 1975 C C . THR A 1 279 ? 24.387 -13.492 -25.049 1.00 45.91 279 THR A C 1
ATOM 1977 O O . THR A 1 279 ? 24.585 -14.640 -24.647 1.00 45.91 279 THR A O 1
ATOM 1980 N N . PRO A 1 280 ? 24.010 -12.503 -24.206 1.00 48.12 280 PRO A N 1
ATOM 1981 C CA . PRO A 1 280 ? 23.889 -12.646 -22.744 1.00 48.12 280 PRO A CA 1
ATOM 1982 C C . PRO A 1 280 ? 22.848 -13.673 -22.259 1.00 48.12 280 PRO A C 1
ATOM 1984 O O . PRO A 1 280 ? 22.738 -13.919 -21.064 1.00 48.12 280 PRO A O 1
ATOM 1987 N N . ALA A 1 281 ? 22.077 -14.274 -23.169 1.00 45.47 281 ALA A N 1
ATOM 1988 C CA . ALA A 1 281 ? 21.043 -15.265 -22.869 1.00 45.47 281 ALA A CA 1
ATOM 1989 C C . ALA A 1 281 ? 21.536 -16.730 -22.906 1.00 45.47 281 ALA A C 1
ATOM 1991 O O . ALA A 1 281 ? 20.727 -17.644 -22.773 1.00 45.47 281 ALA A O 1
ATOM 1992 N N . ALA A 1 282 ? 22.837 -16.982 -23.093 1.00 46.75 282 ALA A N 1
ATOM 1993 C CA . ALA A 1 282 ? 23.378 -18.336 -23.272 1.00 46.75 282 ALA A CA 1
ATOM 1994 C C . ALA A 1 282 ? 23.647 -19.128 -21.968 1.00 46.75 282 ALA A C 1
ATOM 1996 O O . ALA A 1 282 ? 24.202 -20.220 -22.029 1.00 46.75 282 ALA A O 1
ATOM 1997 N N . GLY A 1 283 ? 23.271 -18.619 -20.791 1.00 46.53 283 GLY A N 1
ATOM 1998 C CA . GLY A 1 283 ? 23.583 -19.252 -19.505 1.00 46.53 283 GLY A CA 1
ATOM 1999 C C . GLY A 1 283 ? 22.354 -19.741 -18.741 1.00 46.53 283 GLY A C 1
ATOM 2000 O O . GLY A 1 283 ? 21.857 -19.023 -17.880 1.00 46.53 283 GLY A O 1
ATOM 2001 N N . CYS A 1 284 ? 21.904 -20.975 -18.985 1.00 46.62 284 CYS A N 1
ATOM 2002 C CA . CYS A 1 284 ? 21.331 -21.771 -17.895 1.00 46.62 284 CYS A CA 1
ATOM 2003 C C . CYS A 1 284 ? 22.537 -22.406 -17.172 1.00 46.62 284 CYS A C 1
ATOM 2005 O O . CYS A 1 284 ? 23.228 -23.200 -17.813 1.00 46.62 284 CYS A O 1
ATOM 2007 N N . PRO A 1 285 ? 22.861 -22.058 -15.911 1.00 46.53 285 PRO A N 1
ATOM 2008 C CA . PRO A 1 285 ? 23.911 -22.765 -15.188 1.00 46.53 285 PRO A CA 1
ATOM 2009 C C . PRO A 1 285 ? 23.481 -24.225 -15.015 1.00 46.53 285 PRO A C 1
ATOM 2011 O O . PRO A 1 285 ? 22.387 -24.510 -14.527 1.00 46.53 285 PRO A O 1
ATOM 2014 N N . LEU A 1 286 ? 24.316 -25.145 -15.491 1.00 39.28 286 LEU A N 1
ATOM 2015 C CA . LEU A 1 286 ? 24.202 -26.557 -15.156 1.00 39.28 286 LEU A CA 1
ATOM 2016 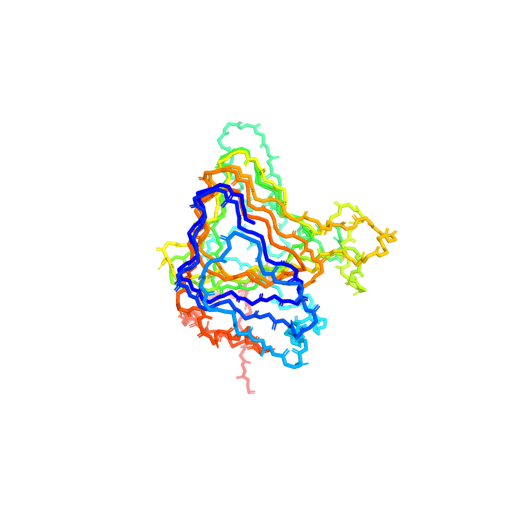C C . LEU A 1 286 ? 24.664 -26.686 -13.701 1.00 39.28 286 LEU A C 1
ATOM 2018 O O . LEU A 1 286 ? 25.839 -26.454 -13.429 1.00 39.28 286 LEU A O 1
ATOM 2022 N N . ASP A 1 287 ? 23.755 -27.006 -12.779 1.00 39.78 287 ASP A N 1
ATOM 2023 C CA . ASP A 1 287 ? 24.158 -27.506 -11.462 1.00 39.78 287 ASP A CA 1
ATOM 2024 C C . ASP A 1 287 ? 24.811 -28.877 -11.678 1.00 39.78 287 ASP A C 1
ATOM 2026 O O . ASP A 1 287 ? 24.166 -29.815 -12.159 1.00 39.78 287 ASP A O 1
ATOM 2030 N N . SER A 1 288 ? 26.108 -28.953 -11.386 1.00 40.84 288 SER A N 1
ATOM 2031 C CA . SER A 1 288 ? 26.876 -30.192 -11.234 1.00 40.84 288 SER A CA 1
ATOM 2032 C C . SER A 1 288 ? 26.831 -30.669 -9.792 1.00 40.84 288 SER A C 1
ATOM 2034 O O . SER A 1 288 ? 27.128 -29.817 -8.922 1.00 40.84 288 SER A O 1
#

Organism: NCBI:txid449393

Sequence (288 aa):
MDNNTTVTAGLSSNGQVSLGLNSTVSGSVTLWASAPNPTGYTGTVQRQSTAFVLSPPDMLNPLTLVDSATSNSNGQLVAGASPADSCSGGNGTAGSCYTNATLSPRTLSLGNSGVVTLGGAVYNFCQLNLGNNAAINIASGARTTLYIDSPDRAGSGCVAGQGGITSGNGAFFSNPGGDPRGLVLVIYGATATPTKSGFTTIQFPNNINLAAAIYSPNAAITFKNYGTFTGGISAKAVTLKNNASWDNRLQGFTLATTLVYYRGAWRQCSTTAAVTPTTPAAGCPLDS

Foldseek 3Di:
DAAAEEEAEEAEDQEEAEDYHNYAHNYEYEYEPPYDDHHPYDDDYHYDPDHPDPDPLLCVVPPPCVQAPCAFPVRLHHAPDPDDNDFPDPDDDDDPQAPDDPADFGEGAAAACTEDEGAQGEHEGQEYHEYHLYEYEYPAPHAYEYEHDHPQDPPNNYAFPTQEYHYYHNYEYHPPVLAQRSYEYEGAAAAPPPPRHGHQEYEDEAAYEESHEYEAARHEYEYAYHYEYEEYYHYVHYHYHHHYYYYPSCVVPDDNSDPPDDPPDDDDDPPPDDCDPPDPPPDPDDDD